Protein AF-A0A6G1GZU4-F1 (afdb_monomer_lite)

pLDDT: mean 72.78, std 21.59, range [32.56, 98.69]

Organism: NCBI:txid1176131

Radius of gyration: 31.14 Å; chains: 1; bounding box: 99×79×68 Å

Secondary structure (DSSP, 8-state):
-----PPPPP--PPPPP-------PPP----PPPPPP-S----PPP---PPPPPP------PPPPP------PPPPPPPPP----------------PPPPPPPPPP-------PPPPP----------------------PPPSS--S--B-BGGGTTBPP--BSGGG-BT-EE-TTSBEE--SSSS-HHHHHSTT--BTTB---S-SPPPPPPSSPPEEP-TTSB-BTTTTEE--TT-EE-TTSBEE-SHHHHSGGGT--TTTS---

Structure (mmCIF, N/CA/C/O backbone):
data_AF-A0A6G1GZU4-F1
#
_entry.id   AF-A0A6G1GZU4-F1
#
loop_
_atom_site.group_PDB
_atom_site.id
_atom_site.type_symbol
_atom_site.label_atom_id
_atom_site.label_alt_id
_atom_site.label_comp_id
_atom_site.label_asym_id
_atom_site.label_entity_id
_atom_site.label_seq_id
_atom_site.pdbx_PDB_ins_code
_atom_site.Cartn_x
_atom_site.Cartn_y
_atom_site.Cartn_z
_atom_site.occupancy
_atom_site.B_iso_or_equiv
_atom_site.auth_seq_id
_atom_site.auth_comp_id
_atom_site.auth_asym_id
_atom_site.auth_atom_id
_atom_site.pdbx_PDB_model_num
ATOM 1 N N . MET A 1 1 ? -52.645 16.046 15.275 1.00 44.25 1 MET A N 1
ATOM 2 C CA . MET A 1 1 ? -52.302 15.180 14.128 1.00 44.25 1 MET A CA 1
ATOM 3 C C . MET A 1 1 ? -51.140 14.309 14.552 1.00 44.25 1 MET A C 1
ATOM 5 O O . MET A 1 1 ? -50.060 14.829 14.789 1.00 44.25 1 MET A O 1
ATOM 9 N N . THR A 1 2 ? -51.393 13.023 14.751 1.00 32.56 2 THR A N 1
ATOM 10 C CA . THR A 1 2 ? -50.404 12.039 15.202 1.00 32.56 2 THR A CA 1
ATOM 11 C C . THR A 1 2 ? -50.022 11.199 13.992 1.00 32.56 2 THR A C 1
ATOM 13 O O . THR A 1 2 ? -50.897 10.605 13.369 1.00 32.56 2 THR A O 1
ATOM 16 N N . VAL A 1 3 ? -48.740 11.197 13.625 1.00 33.91 3 VAL A N 1
ATOM 17 C CA . VAL A 1 3 ? -48.218 10.400 12.507 1.00 33.91 3 VAL A CA 1
ATOM 18 C C . VAL A 1 3 ? -47.483 9.205 13.093 1.00 33.91 3 VAL A C 1
ATOM 20 O O . VAL A 1 3 ? -46.484 9.364 13.792 1.00 33.91 3 VAL A O 1
ATOM 23 N N . THR A 1 4 ? -48.003 8.011 12.832 1.00 39.09 4 THR A N 1
ATOM 24 C CA . THR A 1 4 ? -47.375 6.744 13.207 1.00 39.09 4 THR A CA 1
ATOM 25 C C . THR A 1 4 ? -46.573 6.243 12.013 1.00 39.09 4 THR A C 1
ATOM 27 O O . THR A 1 4 ? -47.123 6.088 10.926 1.00 39.09 4 THR A O 1
ATOM 30 N N . VAL A 1 5 ? -45.275 6.003 12.203 1.00 40.19 5 VAL A N 1
ATOM 31 C CA . VAL A 1 5 ? -44.401 5.428 11.174 1.00 40.19 5 VAL A CA 1
ATOM 32 C C . VAL A 1 5 ? -44.121 3.978 11.545 1.00 40.19 5 VAL A C 1
ATOM 34 O O . VAL A 1 5 ? -43.560 3.698 12.604 1.00 40.19 5 VAL A O 1
ATOM 37 N N . THR A 1 6 ? -44.533 3.054 10.682 1.00 44.91 6 THR A N 1
ATOM 38 C CA . THR A 1 6 ? -44.273 1.619 10.826 1.00 44.91 6 THR A CA 1
ATOM 39 C C . THR A 1 6 ? -43.022 1.267 10.028 1.00 44.91 6 THR A C 1
ATOM 41 O O . THR A 1 6 ? -42.994 1.444 8.813 1.00 44.91 6 THR A O 1
ATOM 44 N N . ALA A 1 7 ? -41.984 0.777 10.704 1.00 44.72 7 ALA A N 1
ATOM 45 C CA . ALA A 1 7 ? -40.773 0.280 10.062 1.00 44.72 7 ALA A CA 1
ATOM 46 C C . ALA A 1 7 ? -40.862 -1.245 9.898 1.00 44.72 7 ALA A C 1
ATOM 48 O O . ALA A 1 7 ? -40.939 -1.981 10.880 1.00 44.72 7 ALA A O 1
ATOM 49 N N . THR A 1 8 ? -40.849 -1.722 8.655 1.00 50.12 8 THR A N 1
ATOM 50 C CA . THR A 1 8 ? -40.685 -3.142 8.316 1.00 50.12 8 THR A CA 1
ATOM 51 C C . THR A 1 8 ? -39.204 -3.495 8.279 1.00 50.12 8 THR A C 1
ATOM 53 O O . THR A 1 8 ? -38.458 -2.960 7.462 1.00 50.12 8 THR A O 1
ATOM 56 N N . ALA A 1 9 ? -38.783 -4.407 9.156 1.00 44.22 9 ALA A N 1
ATOM 57 C CA . ALA A 1 9 ? -37.442 -4.976 9.152 1.00 44.22 9 ALA A CA 1
ATOM 58 C C . ALA A 1 9 ? -37.392 -6.194 8.218 1.00 44.22 9 ALA A C 1
ATOM 60 O O . ALA A 1 9 ? -38.066 -7.197 8.455 1.00 44.22 9 ALA A O 1
ATOM 61 N N . THR A 1 10 ? -36.586 -6.113 7.163 1.00 50.00 10 THR A N 1
ATOM 62 C CA . THR A 1 10 ? -36.285 -7.248 6.285 1.00 50.00 10 THR A CA 1
ATOM 63 C C . THR A 1 10 ? -35.132 -8.041 6.895 1.00 50.00 10 THR A C 1
ATOM 65 O O . THR A 1 10 ? -34.025 -7.528 7.047 1.00 50.00 10 THR A O 1
ATOM 68 N N . VAL A 1 11 ? -35.390 -9.293 7.270 1.00 53.28 11 VAL A N 1
ATOM 69 C CA . VAL A 1 11 ? -34.368 -10.208 7.795 1.00 53.28 11 VAL A CA 1
ATOM 70 C C . VAL A 1 11 ? -33.499 -10.680 6.631 1.00 53.28 11 VAL A C 1
ATOM 72 O O . VAL A 1 11 ? -33.968 -11.411 5.762 1.00 53.28 11 VAL A O 1
ATOM 75 N N . TYR A 1 12 ? -32.235 -10.257 6.606 1.00 47.84 12 TYR A N 1
ATOM 76 C CA . TYR A 1 12 ? -31.254 -10.734 5.633 1.00 47.84 12 TYR A CA 1
ATOM 77 C C . TYR A 1 12 ? -30.658 -12.055 6.132 1.00 47.84 12 TYR A C 1
ATOM 79 O O . TYR A 1 12 ? -29.950 -12.096 7.140 1.00 47.84 12 TYR A O 1
ATOM 87 N N . SER A 1 13 ? -30.985 -13.159 5.462 1.00 56.47 13 SER A N 1
ATOM 88 C CA . SER A 1 13 ? -30.413 -14.470 5.766 1.00 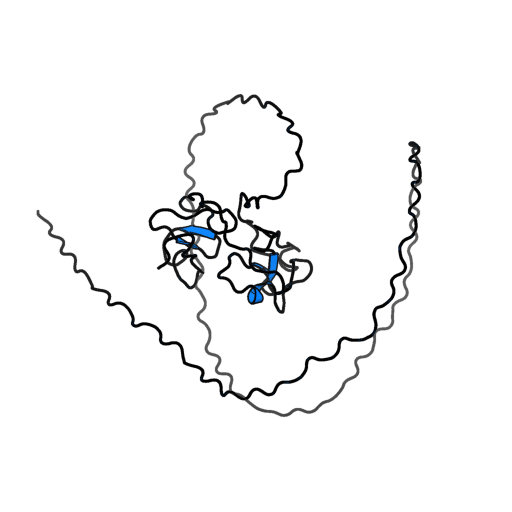56.47 13 SER A CA 1
ATOM 89 C C . SER A 1 13 ? -28.962 -14.540 5.283 1.00 56.47 13 SER A C 1
ATOM 91 O O . SER A 1 13 ? -28.650 -14.191 4.146 1.00 56.47 13 SER A O 1
ATOM 93 N N . LYS A 1 14 ? -28.077 -15.000 6.172 1.00 54.16 14 LYS A N 1
ATOM 94 C CA . LYS A 1 14 ? -26.649 -15.243 5.931 1.00 54.16 14 LYS A CA 1
ATOM 95 C C . LYS A 1 14 ? -26.454 -16.124 4.679 1.00 54.16 14 LYS A C 1
ATOM 97 O O . LYS A 1 14 ? -27.063 -17.195 4.631 1.00 54.16 14 LYS A O 1
ATOM 102 N N . PRO A 1 15 ? -25.621 -15.731 3.696 1.00 58.25 15 PRO A N 1
ATOM 103 C CA . PRO A 1 15 ? -25.310 -16.606 2.571 1.00 58.25 15 PRO A CA 1
ATOM 104 C C . PRO A 1 15 ? -24.553 -17.857 3.058 1.00 58.25 15 PRO A C 1
ATOM 106 O O . PRO A 1 15 ? -23.795 -17.774 4.033 1.00 58.25 15 PRO A O 1
ATOM 109 N N . PRO A 1 16 ? -24.768 -19.023 2.422 1.00 58.94 16 PRO A N 1
ATOM 110 C CA . PRO A 1 16 ? -24.076 -20.252 2.785 1.00 58.94 16 PRO A CA 1
ATOM 111 C C . PRO A 1 16 ? -22.559 -20.126 2.550 1.00 58.94 16 PRO A C 1
ATOM 113 O O . PRO A 1 16 ? -22.129 -19.330 1.711 1.00 58.94 16 PRO A O 1
ATOM 116 N N . PRO A 1 17 ? -21.740 -20.889 3.296 1.00 59.56 17 PRO A N 1
ATOM 117 C CA . PRO A 1 17 ? -20.297 -20.908 3.104 1.00 59.56 17 PRO A CA 1
ATOM 118 C C . PRO A 1 17 ? -19.959 -21.386 1.689 1.00 59.56 17 PRO A C 1
ATOM 120 O O . PRO A 1 17 ? -20.550 -22.333 1.177 1.00 59.56 17 PRO A O 1
ATOM 123 N N . TYR A 1 18 ? -19.012 -20.697 1.061 1.00 53.09 18 TYR A N 1
ATOM 124 C CA . TYR A 1 18 ? -18.472 -21.061 -0.241 1.00 53.09 18 TYR A CA 1
ATOM 125 C C . TYR A 1 18 ? -17.613 -22.323 -0.061 1.00 53.09 18 TYR A C 1
ATOM 127 O O . TYR A 1 18 ? -16.544 -22.256 0.545 1.00 53.09 18 TYR A O 1
ATOM 135 N N . ASP A 1 19 ? -18.095 -23.473 -0.536 1.00 42.84 19 ASP A N 1
ATOM 136 C CA . ASP A 1 19 ? -17.296 -24.697 -0.609 1.00 42.84 19 ASP A CA 1
ATOM 137 C C . ASP A 1 19 ? -16.219 -24.525 -1.687 1.00 42.84 19 ASP A C 1
ATOM 139 O O . ASP A 1 19 ? -16.503 -24.414 -2.883 1.00 42.84 19 ASP A O 1
ATOM 143 N N . SER A 1 20 ? -14.961 -24.477 -1.255 1.00 51.84 20 SER A N 1
ATOM 144 C CA . SER A 1 20 ? -13.806 -24.523 -2.148 1.00 51.84 20 SER A CA 1
ATOM 145 C C . SER A 1 20 ? -13.748 -25.883 -2.856 1.00 51.84 20 SER A C 1
ATOM 147 O O . SER A 1 20 ? -13.866 -26.916 -2.192 1.00 51.84 20 SER A O 1
ATOM 149 N N . PRO A 1 21 ? -13.510 -25.935 -4.179 1.00 51.72 21 PRO A N 1
ATOM 150 C CA . PRO A 1 21 ? -13.376 -27.200 -4.884 1.00 51.72 21 PRO A CA 1
ATOM 151 C C . PRO A 1 21 ? -12.128 -27.950 -4.406 1.00 51.72 21 PRO A C 1
ATOM 153 O O . PRO A 1 21 ? -10.996 -27.476 -4.524 1.00 51.72 21 PRO A O 1
ATOM 156 N N . VAL A 1 22 ? -12.360 -29.148 -3.873 1.00 43.72 22 VAL A N 1
ATOM 157 C CA . VAL A 1 22 ? -11.337 -30.121 -3.493 1.00 43.72 22 VAL A CA 1
ATOM 158 C C . VAL A 1 22 ? -10.634 -30.588 -4.768 1.00 43.72 22 VAL A C 1
ATOM 160 O O . VAL A 1 22 ? -11.159 -31.406 -5.519 1.00 43.72 22 VAL A O 1
ATOM 163 N N . HIS A 1 23 ? -9.443 -30.055 -5.034 1.00 44.06 23 HIS A N 1
ATOM 164 C CA . HIS A 1 23 ? -8.555 -30.600 -6.055 1.00 44.06 23 HIS A CA 1
ATOM 165 C C . HIS A 1 23 ? -7.867 -31.840 -5.471 1.00 44.06 23 HIS A C 1
ATOM 167 O O . HIS A 1 23 ? -6.950 -31.745 -4.655 1.00 44.06 23 HIS A O 1
ATOM 173 N N . SER A 1 24 ? -8.355 -33.020 -5.846 1.00 48.53 24 SER A N 1
ATOM 174 C CA . SER A 1 24 ? -7.704 -34.292 -5.546 1.00 48.53 24 SER A CA 1
ATOM 175 C C . SER A 1 24 ? -6.442 -34.428 -6.400 1.00 48.53 24 SER A C 1
ATOM 177 O O . SER A 1 24 ? -6.515 -34.731 -7.588 1.00 48.53 24 SER A O 1
ATOM 179 N N . SER A 1 25 ? -5.276 -34.205 -5.797 1.00 49.69 25 SER A N 1
ATOM 180 C CA . SER A 1 25 ? -3.984 -34.547 -6.397 1.00 49.69 25 SER A CA 1
ATOM 181 C C . SER A 1 25 ? -3.767 -36.064 -6.353 1.00 49.69 25 SER A C 1
ATOM 183 O O . SER A 1 25 ? -3.867 -36.647 -5.271 1.00 49.69 25 SER A O 1
ATOM 185 N N . PRO A 1 26 ? -3.409 -36.731 -7.464 1.00 55.62 26 PRO A N 1
ATOM 186 C CA . PRO A 1 26 ? -2.874 -38.081 -7.395 1.00 55.62 26 PRO A CA 1
ATOM 187 C C . PRO A 1 26 ? -1.419 -38.042 -6.908 1.00 55.62 26 PRO A C 1
ATOM 189 O O . PRO A 1 26 ? -0.554 -37.388 -7.493 1.00 55.62 26 PRO A O 1
ATOM 192 N N . SER A 1 27 ? -1.148 -38.771 -5.826 1.00 50.44 27 SER A N 1
ATOM 193 C CA . SER A 1 27 ? 0.202 -39.122 -5.395 1.00 50.44 27 SER A CA 1
ATOM 194 C C . SER A 1 27 ? 0.904 -39.955 -6.466 1.00 50.44 27 SER A C 1
ATOM 196 O O . SER A 1 27 ? 0.475 -41.058 -6.797 1.00 50.44 27 SER A O 1
ATOM 198 N N . SER A 1 28 ? 2.037 -39.464 -6.955 1.00 53.78 28 SER A N 1
ATOM 199 C CA . SER A 1 28 ? 3.117 -40.292 -7.495 1.00 53.78 28 SER A CA 1
ATOM 200 C C . SER A 1 28 ? 4.433 -39.558 -7.279 1.00 53.78 28 SER A C 1
ATOM 202 O O . SER A 1 28 ? 4.816 -38.667 -8.031 1.00 53.78 28 SER A O 1
ATOM 204 N N . SER A 1 29 ? 5.095 -39.908 -6.181 1.00 49.16 29 SER A N 1
ATOM 205 C CA . SER A 1 29 ? 6.407 -39.399 -5.803 1.00 49.16 29 SER A CA 1
ATOM 206 C C . SER A 1 29 ? 7.469 -40.053 -6.686 1.00 49.16 29 SER A C 1
ATOM 208 O O . SER A 1 29 ? 7.953 -41.139 -6.377 1.00 49.16 29 SER A O 1
ATOM 210 N N . VAL A 1 30 ? 7.845 -39.396 -7.782 1.00 59.06 30 VAL A N 1
ATOM 211 C CA . VAL A 1 30 ? 9.134 -39.654 -8.435 1.00 59.06 30 VAL A CA 1
ATOM 212 C C . VAL A 1 30 ? 10.142 -38.707 -7.799 1.00 59.06 30 VAL A C 1
ATOM 214 O O . VAL A 1 30 ? 10.104 -37.497 -8.011 1.00 59.06 30 VAL A O 1
ATOM 217 N N . VAL A 1 31 ? 11.020 -39.264 -6.967 1.00 54.75 31 VAL A N 1
ATOM 218 C CA . VAL A 1 31 ? 12.165 -38.550 -6.399 1.00 54.75 31 VAL A CA 1
ATOM 219 C C . VAL A 1 31 ? 13.151 -38.293 -7.536 1.00 54.75 31 VAL A C 1
ATOM 221 O O . VAL A 1 31 ? 13.901 -39.183 -7.931 1.00 54.75 31 VAL A O 1
ATOM 224 N N . VAL A 1 32 ? 13.126 -37.082 -8.090 1.00 63.75 32 VAL A N 1
ATOM 225 C CA . VAL A 1 32 ? 14.176 -36.601 -8.991 1.00 63.75 32 VAL A CA 1
ATOM 226 C C . VAL A 1 32 ? 15.299 -36.032 -8.116 1.00 63.75 32 VAL A C 1
ATOM 228 O O . VAL A 1 32 ? 15.022 -35.157 -7.291 1.00 63.75 32 VAL A O 1
ATOM 231 N N . PRO A 1 33 ? 16.548 -36.519 -8.231 1.00 71.25 33 PRO A N 1
ATOM 232 C CA . PRO A 1 33 ? 17.667 -35.941 -7.498 1.00 71.25 33 PRO A CA 1
ATOM 233 C C . PRO A 1 33 ? 17.907 -34.485 -7.938 1.00 71.25 33 PRO A C 1
ATOM 235 O O . PRO A 1 33 ? 17.677 -34.149 -9.103 1.00 71.25 33 PRO A O 1
ATOM 238 N N . PRO A 1 34 ? 18.370 -33.610 -7.029 1.00 68.12 34 PRO A N 1
ATOM 239 C CA . PRO A 1 34 ? 18.648 -32.219 -7.360 1.00 68.12 34 PRO A CA 1
ATOM 240 C C . PRO A 1 34 ? 19.752 -32.118 -8.428 1.00 68.12 34 PRO A C 1
ATOM 242 O O . PRO A 1 34 ? 20.714 -32.894 -8.387 1.00 68.12 34 PRO A O 1
ATOM 245 N N . PRO A 1 35 ? 19.653 -31.163 -9.371 1.00 67.00 35 PRO A N 1
ATOM 246 C CA . PRO A 1 35 ? 20.717 -30.910 -10.332 1.00 67.00 35 PRO A CA 1
ATOM 247 C C . PRO A 1 35 ? 21.997 -30.486 -9.604 1.00 67.00 35 PRO A C 1
ATOM 249 O O . PRO A 1 35 ? 21.972 -29.680 -8.672 1.00 67.00 35 PRO A O 1
ATOM 252 N N . SER A 1 36 ? 23.123 -31.052 -10.036 1.00 70.50 36 SER A N 1
ATOM 253 C CA . SER A 1 36 ? 24.452 -30.726 -9.524 1.00 70.50 36 SER A CA 1
ATOM 254 C C . SER A 1 36 ? 24.759 -29.233 -9.715 1.00 70.50 36 SER A C 1
ATOM 256 O O . SER A 1 36 ? 24.404 -28.670 -10.755 1.00 70.50 36 SER A O 1
ATOM 258 N N . PRO A 1 37 ? 25.430 -28.574 -8.753 1.00 68.81 37 PRO A N 1
ATOM 259 C CA . PRO A 1 37 ? 25.814 -27.177 -8.903 1.00 68.81 37 PRO A CA 1
ATOM 260 C C . PRO A 1 37 ? 26.818 -27.017 -10.059 1.00 68.81 37 PRO A C 1
ATOM 262 O O . PRO A 1 37 ? 27.692 -27.872 -10.227 1.00 68.81 37 PRO A O 1
ATOM 265 N N . PRO A 1 38 ? 26.741 -25.929 -10.847 1.00 65.25 38 PRO A N 1
ATOM 266 C CA . PRO A 1 38 ? 27.727 -25.656 -11.882 1.00 65.25 38 PRO A CA 1
ATOM 267 C C . PRO A 1 38 ? 29.103 -25.422 -11.244 1.00 65.25 38 PRO A C 1
ATOM 269 O O . PRO A 1 38 ? 29.328 -24.450 -10.522 1.00 65.25 38 PRO A O 1
ATOM 272 N N . SER A 1 39 ? 30.044 -26.324 -11.520 1.00 59.25 39 SER A N 1
ATOM 273 C CA . SER A 1 39 ? 31.459 -26.166 -11.188 1.00 59.25 39 SER A CA 1
ATOM 274 C C . SER A 1 39 ? 32.089 -25.122 -12.103 1.00 59.25 39 SER A C 1
ATOM 276 O O . SER A 1 39 ? 32.651 -25.478 -13.131 1.00 59.25 39 SER A O 1
ATOM 278 N N . SER A 1 40 ? 31.973 -23.838 -11.764 1.00 64.00 40 SER A N 1
ATOM 279 C CA . SER A 1 40 ? 32.811 -22.749 -12.297 1.00 64.00 40 SER A CA 1
ATOM 280 C C . SER A 1 40 ? 32.566 -21.476 -11.490 1.00 64.00 40 SER A C 1
ATOM 282 O O . SER A 1 40 ? 31.688 -20.682 -11.815 1.00 64.00 40 SER A O 1
ATOM 284 N N . VAL A 1 41 ? 33.334 -21.280 -10.418 1.00 50.41 41 VAL A N 1
ATOM 285 C CA . VAL A 1 41 ? 33.398 -19.989 -9.723 1.00 50.41 41 VAL A CA 1
ATOM 286 C C . VAL A 1 41 ? 34.465 -19.150 -10.436 1.00 50.41 41 VAL A C 1
ATOM 2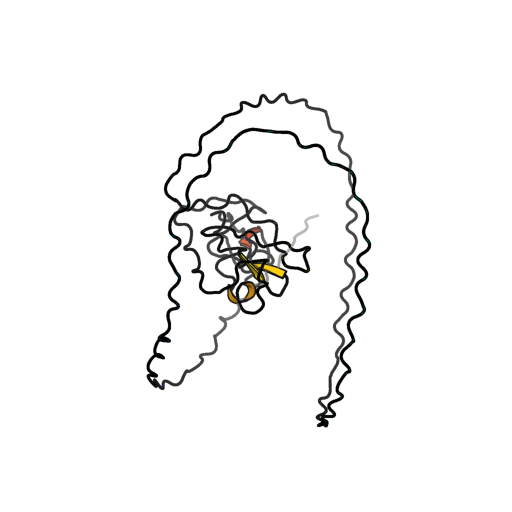88 O O . VAL A 1 41 ? 35.620 -19.582 -10.468 1.00 50.41 41 VAL A O 1
ATOM 291 N N . PRO A 1 42 ? 34.145 -17.987 -11.032 1.00 58.56 42 PRO A N 1
ATOM 292 C CA . PRO A 1 42 ? 35.176 -17.076 -11.507 1.00 58.56 42 PRO A CA 1
ATOM 293 C C . PRO A 1 42 ? 35.920 -16.491 -10.301 1.00 58.56 42 PRO A C 1
ATOM 295 O O . PRO A 1 42 ? 35.329 -15.892 -9.403 1.00 58.56 42 PRO A O 1
ATOM 298 N N . VAL A 1 43 ? 37.235 -16.697 -10.282 1.00 58.97 43 VAL A N 1
ATOM 299 C CA . VAL A 1 43 ? 38.159 -16.089 -9.323 1.00 58.97 43 VAL A CA 1
ATOM 300 C C . VAL A 1 43 ? 38.223 -14.592 -9.625 1.00 58.97 43 VAL A C 1
ATOM 302 O O . VAL A 1 43 ? 38.818 -14.180 -10.619 1.00 58.97 43 VAL A O 1
ATOM 305 N N . TYR A 1 44 ? 37.596 -13.772 -8.783 1.00 56.12 44 TYR A N 1
ATOM 306 C CA . TYR A 1 44 ? 37.802 -12.325 -8.799 1.00 56.12 44 TYR A CA 1
ATOM 307 C C . TYR A 1 44 ? 39.143 -11.996 -8.126 1.00 56.12 44 TYR A C 1
ATOM 309 O O . TYR A 1 44 ? 39.387 -12.475 -7.016 1.00 56.12 44 TYR A O 1
ATOM 317 N N . PRO A 1 45 ? 40.017 -11.183 -8.747 1.00 55.88 45 PRO A N 1
ATOM 318 C CA . PRO A 1 45 ? 41.211 -10.700 -8.074 1.00 55.88 45 PRO A CA 1
ATOM 319 C C . PRO A 1 45 ? 40.831 -9.716 -6.961 1.00 55.88 45 PRO A C 1
ATOM 321 O O . PRO A 1 45 ? 40.056 -8.780 -7.164 1.00 55.88 45 PRO A O 1
ATOM 324 N N . SER A 1 46 ? 41.401 -9.941 -5.779 1.00 56.91 46 SER A N 1
ATOM 325 C CA . SER A 1 46 ? 41.315 -9.058 -4.618 1.00 56.91 46 SER A CA 1
ATOM 326 C C . SER A 1 46 ? 41.785 -7.636 -4.958 1.00 56.91 46 SER A C 1
ATOM 328 O O . SER A 1 46 ? 42.868 -7.486 -5.532 1.00 56.91 46 SER A O 1
ATOM 330 N N . PRO A 1 47 ? 41.058 -6.576 -4.559 1.00 53.66 47 PRO A N 1
ATOM 331 C CA . PRO A 1 47 ? 41.575 -5.220 -4.654 1.00 53.66 47 PRO A CA 1
ATOM 332 C C . PRO A 1 47 ? 42.622 -5.008 -3.556 1.00 53.66 47 PRO A C 1
ATOM 334 O O . PRO A 1 47 ? 42.308 -4.837 -2.378 1.00 53.66 47 PRO A O 1
ATOM 337 N N . SER A 1 48 ? 43.890 -5.047 -3.956 1.00 49.09 48 SER A N 1
ATOM 338 C CA . SER A 1 48 ? 45.009 -4.639 -3.118 1.00 49.09 48 SER A CA 1
ATOM 339 C C . SER A 1 48 ? 45.086 -3.110 -3.068 1.00 49.09 48 SER A C 1
ATOM 341 O O . SER A 1 48 ? 45.162 -2.451 -4.101 1.00 49.09 48 SER A O 1
ATOM 343 N N . SER A 1 49 ? 45.140 -2.582 -1.842 1.00 51.34 49 SER A N 1
ATOM 344 C CA . SER A 1 49 ? 45.811 -1.331 -1.450 1.00 51.34 49 SER A CA 1
ATOM 345 C C . SER A 1 49 ? 45.421 -0.045 -2.197 1.00 51.34 49 SER A C 1
ATOM 347 O O . SER A 1 49 ? 46.089 0.379 -3.136 1.00 51.34 49 SER A O 1
ATOM 349 N N . TYR A 1 50 ? 44.403 0.647 -1.676 1.00 44.88 50 TYR A N 1
ATOM 350 C CA . TYR A 1 50 ? 44.201 2.077 -1.920 1.00 44.88 50 TYR A CA 1
ATOM 351 C C . TYR A 1 50 ? 45.168 2.879 -1.031 1.00 44.88 50 TYR A C 1
ATOM 353 O O . TYR A 1 50 ? 45.109 2.796 0.196 1.00 44.88 50 TYR A O 1
ATOM 361 N N . VAL A 1 51 ? 46.077 3.629 -1.652 1.00 57.22 51 VAL A N 1
ATOM 362 C CA . VAL A 1 51 ? 46.967 4.594 -0.987 1.00 57.22 51 VAL A CA 1
ATOM 363 C C . VAL A 1 51 ? 46.215 5.926 -0.853 1.00 57.22 51 VAL A C 1
ATOM 365 O O . VAL A 1 51 ? 45.625 6.369 -1.841 1.00 57.22 51 VAL A O 1
ATOM 368 N N . PRO A 1 52 ? 46.212 6.597 0.314 1.00 54.69 52 PRO A N 1
ATOM 369 C CA . PRO A 1 52 ? 45.599 7.913 0.434 1.00 54.69 52 PRO A CA 1
ATOM 370 C C . PRO A 1 52 ? 46.499 8.988 -0.191 1.00 54.69 52 PRO A C 1
ATOM 372 O O . PRO A 1 52 ? 47.677 9.108 0.145 1.00 54.69 52 PRO A O 1
ATOM 375 N N . VAL A 1 53 ? 45.924 9.781 -1.096 1.00 55.38 53 VAL A N 1
ATOM 376 C CA . VAL A 1 53 ? 46.545 10.977 -1.684 1.00 55.38 53 VAL A CA 1
ATOM 377 C C . VAL A 1 53 ? 46.198 12.186 -0.801 1.00 55.38 53 VAL A C 1
ATOM 379 O O . VAL A 1 53 ? 45.028 12.341 -0.445 1.00 55.38 53 VAL A O 1
ATOM 382 N N . PRO A 1 54 ? 47.158 13.050 -0.423 1.00 58.44 54 PRO A N 1
ATOM 383 C CA . PRO A 1 54 ? 46.865 14.234 0.375 1.00 58.44 54 PRO A CA 1
ATOM 384 C C . PRO A 1 54 ? 46.171 15.319 -0.461 1.00 58.44 54 PRO A C 1
ATOM 386 O O . PRO A 1 54 ? 46.574 15.623 -1.584 1.00 58.44 54 PRO A O 1
ATOM 389 N N . HIS A 1 55 ? 45.137 15.926 0.123 1.00 43.69 55 HIS A N 1
ATOM 390 C CA . HIS A 1 55 ? 44.488 17.125 -0.396 1.00 43.69 55 HIS A CA 1
ATOM 391 C C . HIS A 1 55 ? 45.396 18.344 -0.194 1.00 43.69 55 HIS A C 1
ATOM 393 O O . HIS A 1 55 ? 45.703 18.706 0.941 1.00 43.69 55 HIS A O 1
ATOM 399 N N . SER A 1 56 ? 45.747 19.006 -1.296 1.00 44.31 56 SER A N 1
ATOM 400 C CA . SER A 1 56 ? 46.390 20.320 -1.306 1.00 44.31 56 SER A CA 1
ATOM 401 C C . SER A 1 56 ? 45.526 21.312 -2.082 1.00 44.31 56 SER A C 1
ATOM 403 O O . SER A 1 56 ? 45.320 21.176 -3.283 1.00 44.31 56 SER A O 1
ATOM 405 N N . SER A 1 57 ? 45.003 22.275 -1.329 1.00 50.28 57 SER A N 1
ATOM 406 C CA . SER A 1 57 ? 44.840 23.704 -1.617 1.00 50.28 57 SER A CA 1
ATOM 407 C C . SER A 1 57 ? 44.624 24.178 -3.064 1.00 50.28 57 SER A C 1
ATOM 409 O O . SER A 1 57 ? 45.533 24.201 -3.886 1.00 50.28 57 SER A O 1
ATOM 411 N N . SER A 1 58 ? 43.417 24.707 -3.274 1.00 53.53 58 SER A N 1
ATOM 412 C CA . SER A 1 58 ? 43.064 25.949 -3.976 1.00 53.53 58 SER A CA 1
ATOM 413 C C . SER A 1 58 ? 44.087 26.558 -4.945 1.00 53.53 58 SER A C 1
ATOM 415 O O . SER A 1 58 ? 45.068 27.175 -4.534 1.00 53.53 58 SER A O 1
ATOM 417 N N . SER A 1 59 ? 43.760 26.539 -6.236 1.00 45.53 59 SER A N 1
ATOM 418 C CA . SER A 1 59 ? 44.221 27.540 -7.202 1.00 45.53 59 SER A CA 1
ATOM 419 C C . SER A 1 59 ? 43.162 27.723 -8.287 1.00 45.53 59 SER A C 1
ATOM 421 O O . SER A 1 59 ? 42.740 26.776 -8.945 1.00 45.53 59 SER A O 1
ATOM 423 N N . SER A 1 60 ? 42.699 28.960 -8.412 1.00 56.94 60 SER A N 1
ATOM 424 C CA . SER A 1 60 ? 41.769 29.461 -9.416 1.00 56.94 60 SER A CA 1
ATOM 425 C C . SER A 1 60 ? 42.404 29.398 -10.805 1.00 56.94 60 SER A C 1
ATOM 427 O O . SER A 1 60 ? 43.432 30.026 -11.051 1.00 56.94 60 SER A O 1
ATOM 429 N N . VAL A 1 61 ? 41.772 28.662 -11.721 1.00 45.66 61 VAL A N 1
ATOM 430 C CA . VAL A 1 61 ? 42.149 28.612 -13.138 1.00 45.66 61 VAL A CA 1
ATOM 431 C C . VAL A 1 61 ? 41.079 29.326 -13.957 1.00 45.66 61 VAL A C 1
ATOM 433 O O . VAL A 1 61 ? 39.905 28.962 -13.936 1.00 45.66 61 VAL A O 1
ATOM 436 N N . SER A 1 62 ? 41.513 30.369 -14.660 1.00 47.47 62 SER A N 1
ATOM 437 C CA . SER A 1 62 ? 40.729 31.151 -15.612 1.00 47.47 62 SER A CA 1
ATOM 438 C C . SER A 1 62 ? 40.404 30.336 -16.868 1.00 47.47 62 SER A C 1
ATOM 440 O O . SER A 1 62 ? 41.277 29.691 -17.445 1.00 47.47 62 SER A O 1
ATOM 442 N N . ILE A 1 63 ? 39.145 30.404 -17.303 1.00 53.53 63 ILE A N 1
ATOM 443 C CA . ILE A 1 63 ? 38.605 29.743 -18.499 1.00 53.53 63 ILE A CA 1
ATOM 444 C C . ILE A 1 63 ? 38.844 30.638 -19.733 1.00 53.53 63 ILE A C 1
ATOM 446 O O . ILE A 1 63 ? 38.414 31.794 -19.705 1.00 53.53 63 ILE A O 1
ATOM 450 N N . PRO A 1 64 ? 39.466 30.154 -20.827 1.00 62.28 64 PRO A N 1
ATOM 451 C CA . PRO A 1 64 ? 39.397 30.810 -22.132 1.00 62.28 64 PRO A CA 1
ATOM 452 C C . PRO A 1 64 ? 38.150 30.369 -22.932 1.00 62.28 64 PRO A C 1
ATOM 454 O O . PRO A 1 64 ? 37.629 29.273 -22.712 1.00 62.28 64 PRO A O 1
ATOM 457 N N . PRO A 1 65 ? 37.656 31.205 -23.865 1.00 59.81 65 PRO A N 1
ATOM 458 C CA . PRO A 1 65 ? 36.407 30.960 -24.574 1.00 59.81 65 PRO A CA 1
ATOM 459 C C . PRO A 1 65 ? 36.512 29.853 -25.631 1.00 59.81 65 PRO A C 1
ATOM 461 O O . PRO A 1 65 ? 37.531 29.656 -26.293 1.00 59.81 65 PRO A O 1
ATOM 464 N N . SER A 1 66 ? 35.387 29.164 -25.772 1.00 43.72 66 SER A N 1
ATOM 465 C CA . SER A 1 66 ? 35.071 28.039 -26.642 1.00 43.72 66 SER A CA 1
ATOM 466 C C . SER A 1 66 ? 35.189 28.378 -28.132 1.00 43.72 66 SER A C 1
ATOM 468 O O . SER A 1 66 ? 34.490 29.252 -28.642 1.00 43.72 66 SER A O 1
ATOM 470 N N . SER A 1 67 ? 36.016 27.622 -28.853 1.00 49.94 67 SER A N 1
ATOM 471 C CA . SER A 1 67 ? 36.031 27.562 -30.314 1.00 49.94 67 SER A CA 1
ATOM 472 C C . SER A 1 67 ? 35.169 26.394 -30.802 1.00 49.94 67 SER A C 1
ATOM 474 O O . SER A 1 67 ? 35.462 25.219 -30.579 1.00 49.94 67 SER A O 1
ATOM 476 N N . SER A 1 68 ? 34.073 26.739 -31.473 1.00 58.28 68 SER A N 1
ATOM 477 C CA . SER A 1 68 ? 33.146 25.818 -32.126 1.00 58.28 68 SER A CA 1
ATOM 478 C C . SER A 1 68 ? 33.850 25.024 -33.226 1.00 58.28 68 SER A C 1
ATOM 480 O O . SER A 1 68 ? 34.309 25.600 -34.209 1.00 58.28 68 SER A O 1
ATOM 482 N N . SER A 1 69 ? 33.903 23.700 -33.085 1.00 52.59 69 SER A N 1
ATOM 483 C CA . SER A 1 69 ? 34.288 22.789 -34.166 1.00 52.59 69 SER A CA 1
ATOM 484 C C . SER A 1 69 ? 33.118 21.861 -34.467 1.00 52.59 69 SER A C 1
ATOM 486 O O . SER A 1 69 ? 32.763 20.999 -33.667 1.00 52.59 69 SER A O 1
ATOM 488 N N . SER A 1 70 ? 32.494 22.081 -35.622 1.00 57.91 70 SER A N 1
ATOM 489 C CA . SER A 1 70 ? 31.438 21.236 -36.170 1.00 57.91 70 SER A CA 1
ATOM 490 C C . SER A 1 70 ? 32.033 19.897 -36.599 1.00 57.91 70 SER A C 1
ATOM 492 O O . SER A 1 70 ? 32.780 19.823 -37.573 1.00 57.91 70 SER A O 1
ATOM 494 N N . VAL A 1 71 ? 31.704 18.835 -35.868 1.00 61.81 71 VAL A N 1
ATOM 495 C CA . VAL A 1 71 ? 32.034 17.459 -36.249 1.00 61.81 71 VAL A CA 1
ATOM 496 C C . VAL A 1 71 ? 31.031 17.007 -37.309 1.00 61.81 71 VAL A C 1
ATOM 498 O O . VAL A 1 71 ? 29.842 16.862 -37.036 1.00 61.81 71 VAL A O 1
ATOM 501 N N . TYR A 1 72 ? 31.515 16.806 -38.534 1.00 66.56 72 TYR A N 1
ATOM 502 C CA . TYR A 1 72 ? 30.765 16.184 -39.622 1.00 66.56 72 TYR A CA 1
ATOM 503 C C . TYR A 1 72 ? 30.737 14.666 -39.406 1.00 66.56 72 TYR A C 1
ATOM 505 O O . TYR A 1 72 ? 31.770 14.001 -39.489 1.00 66.56 72 TYR A O 1
ATOM 513 N N . ILE A 1 73 ? 29.555 14.125 -39.109 1.00 65.31 73 ILE A N 1
ATOM 514 C CA . ILE A 1 73 ? 29.305 12.683 -39.008 1.00 65.31 73 ILE A CA 1
ATOM 515 C C . ILE A 1 73 ? 28.761 12.217 -40.370 1.00 65.31 73 ILE A C 1
ATOM 517 O O . ILE A 1 73 ? 27.716 12.719 -40.790 1.00 65.31 73 ILE A O 1
ATOM 521 N N . PRO A 1 74 ? 29.427 11.291 -41.086 1.00 65.88 74 PRO A N 1
ATOM 522 C CA . PRO A 1 74 ? 28.888 10.748 -42.328 1.00 65.88 74 PRO A CA 1
ATOM 523 C C . PRO A 1 74 ? 27.661 9.856 -42.052 1.00 65.88 74 PRO A C 1
ATOM 525 O O . PRO A 1 74 ? 27.613 9.178 -41.022 1.00 65.88 74 PRO A O 1
ATOM 528 N N . PRO A 1 75 ? 26.670 9.821 -42.961 1.00 66.88 75 PRO A N 1
ATOM 529 C CA . PRO A 1 75 ? 25.471 9.010 -42.786 1.00 66.88 75 PRO A CA 1
ATOM 530 C C . PRO A 1 75 ? 25.797 7.511 -42.831 1.00 66.88 75 PRO A C 1
ATOM 532 O O . PRO A 1 75 ? 26.469 7.020 -43.737 1.00 66.88 75 PRO A O 1
ATOM 535 N N . ILE A 1 76 ? 25.286 6.790 -41.835 1.00 65.12 76 ILE A N 1
ATOM 536 C CA . ILE A 1 76 ? 25.368 5.334 -41.705 1.00 65.12 76 ILE A CA 1
ATOM 537 C C . ILE A 1 76 ? 24.380 4.706 -42.711 1.00 65.12 76 ILE A C 1
ATOM 539 O O . ILE A 1 76 ? 23.237 5.166 -42.784 1.00 65.12 76 ILE A O 1
ATOM 543 N N . PRO A 1 77 ? 24.762 3.676 -43.490 1.00 65.19 77 PRO A N 1
ATOM 544 C CA . PRO A 1 77 ? 23.847 3.017 -44.416 1.00 65.19 77 PRO A CA 1
ATOM 545 C C . PRO A 1 77 ? 22.764 2.223 -43.668 1.00 65.19 77 PRO A C 1
ATOM 547 O O . PRO A 1 77 ? 23.053 1.404 -42.797 1.00 65.19 77 PRO A O 1
ATOM 550 N N . PHE A 1 78 ? 21.506 2.471 -44.038 1.00 57.41 78 PHE A N 1
ATOM 551 C CA . PHE A 1 78 ? 20.330 1.751 -43.553 1.00 57.41 78 PHE A CA 1
ATOM 552 C C . PHE A 1 78 ? 20.357 0.275 -43.996 1.00 57.41 78 PHE A C 1
ATOM 554 O O . PHE A 1 78 ? 20.630 0.005 -45.169 1.00 57.41 78 PHE A O 1
ATOM 561 N N . PRO A 1 79 ? 20.028 -0.690 -43.118 1.00 59.88 79 PRO A N 1
ATOM 562 C CA . PRO A 1 79 ? 19.824 -2.072 -43.529 1.00 59.88 79 PRO A CA 1
ATOM 563 C C . PRO A 1 79 ? 18.507 -2.227 -44.306 1.00 59.88 79 PRO A C 1
ATOM 565 O O . PRO A 1 79 ? 17.443 -1.771 -43.890 1.00 59.88 79 PRO A O 1
ATOM 568 N N . VAL A 1 80 ? 18.610 -2.897 -45.452 1.00 62.88 80 VAL A N 1
ATOM 569 C CA . VAL A 1 80 ? 17.510 -3.338 -46.320 1.00 62.88 80 VAL A CA 1
ATOM 570 C C . VAL A 1 80 ? 16.596 -4.345 -45.601 1.00 62.88 80 VAL A C 1
ATOM 572 O O . VAL A 1 80 ? 17.108 -5.274 -44.973 1.00 62.88 80 VAL A O 1
ATOM 575 N N . PRO A 1 81 ? 15.258 -4.237 -45.725 1.00 58.56 81 PRO A N 1
ATOM 576 C CA . PRO A 1 81 ? 14.347 -5.254 -45.217 1.00 58.56 81 PRO A CA 1
ATOM 577 C C . PRO A 1 81 ? 14.345 -6.490 -46.128 1.00 58.56 81 PRO A C 1
ATOM 579 O O . PRO A 1 81 ? 14.016 -6.432 -47.312 1.00 58.56 81 PRO A O 1
ATOM 582 N N . ILE A 1 82 ? 14.691 -7.631 -45.539 1.00 61.09 82 ILE A N 1
ATOM 583 C CA . ILE A 1 82 ? 14.526 -8.969 -46.112 1.00 61.09 82 ILE A CA 1
ATOM 584 C C . ILE A 1 82 ? 13.056 -9.379 -45.959 1.00 61.09 82 ILE A C 1
ATOM 586 O O . ILE A 1 82 ? 12.585 -9.644 -44.854 1.00 61.09 82 ILE A O 1
ATOM 590 N N . PHE A 1 83 ? 12.326 -9.429 -47.074 1.00 48.81 83 PHE A N 1
ATOM 591 C CA . PHE A 1 83 ? 10.992 -10.024 -47.144 1.00 48.81 83 PHE A CA 1
ATOM 592 C C . PHE A 1 83 ? 11.105 -11.551 -47.021 1.00 48.81 83 PHE A C 1
ATOM 594 O O . PHE A 1 83 ? 11.516 -12.223 -47.965 1.00 48.81 83 PHE A O 1
ATOM 601 N N . SER A 1 84 ? 10.720 -12.103 -45.868 1.00 51.38 84 SER A N 1
ATOM 602 C CA . SER A 1 84 ? 10.378 -13.524 -45.743 1.00 51.38 84 SER A CA 1
ATOM 603 C C . SER A 1 84 ? 8.882 -13.703 -45.960 1.00 51.38 84 SER A C 1
ATOM 605 O O . SER A 1 84 ? 8.057 -13.243 -45.173 1.00 51.38 84 SER A O 1
ATOM 607 N N . THR A 1 85 ? 8.542 -14.370 -47.056 1.00 60.94 85 THR A N 1
ATOM 608 C CA . THR A 1 85 ? 7.205 -14.867 -47.360 1.00 60.94 85 THR A CA 1
ATOM 609 C C . THR A 1 85 ? 6.994 -16.178 -46.607 1.00 60.94 85 THR A C 1
ATOM 611 O O . THR A 1 85 ? 7.643 -17.181 -46.889 1.00 60.94 85 THR A O 1
ATOM 614 N N . ALA A 1 86 ? 6.081 -16.176 -45.636 1.00 51.66 86 ALA A N 1
ATOM 615 C CA . ALA A 1 86 ? 5.610 -17.391 -44.982 1.00 51.66 86 ALA A CA 1
ATOM 616 C C . ALA A 1 86 ? 4.079 -17.371 -44.884 1.00 51.66 86 ALA A C 1
ATOM 618 O O . ALA A 1 86 ? 3.478 -16.668 -44.078 1.00 51.66 86 ALA A O 1
ATOM 619 N N . SER A 1 87 ? 3.503 -18.117 -45.818 1.00 52.22 87 SER A N 1
ATOM 620 C CA . SER A 1 87 ? 2.273 -18.908 -45.811 1.00 52.22 87 SER A CA 1
ATOM 621 C C . SER A 1 87 ? 1.338 -18.812 -44.597 1.00 52.22 87 SER A C 1
ATOM 623 O O . SER A 1 87 ? 1.674 -19.181 -43.474 1.00 52.22 87 SER A O 1
ATOM 625 N N . THR A 1 88 ? 0.100 -18.432 -44.903 1.00 48.44 88 THR A N 1
ATOM 626 C CA . THR A 1 88 ? -1.114 -18.572 -44.092 1.00 48.44 88 THR A CA 1
ATOM 627 C C . THR A 1 88 ? -1.429 -20.031 -43.739 1.00 48.44 88 THR A C 1
ATOM 629 O O . THR A 1 88 ? -1.213 -20.941 -44.542 1.00 48.44 88 THR A O 1
ATOM 632 N N . PRO A 1 89 ? -2.049 -20.251 -42.570 1.00 55.75 89 PRO A N 1
ATOM 633 C CA . PRO A 1 89 ? -3.328 -20.957 -42.580 1.00 55.75 89 PRO A CA 1
ATOM 634 C C . PRO A 1 89 ? -4.447 -20.136 -41.927 1.00 55.75 89 PRO A C 1
ATOM 636 O O . PRO A 1 89 ? -4.372 -19.693 -40.783 1.00 55.75 89 PRO A O 1
ATOM 639 N N . THR A 1 90 ? -5.512 -19.952 -42.700 1.00 49.25 90 THR A N 1
ATOM 640 C CA . THR A 1 90 ? -6.817 -19.438 -42.292 1.00 49.25 90 THR A CA 1
ATOM 641 C C . THR A 1 90 ? -7.491 -20.408 -41.322 1.00 49.25 90 THR A C 1
ATOM 643 O O . THR A 1 90 ? -7.872 -21.508 -41.708 1.00 49.25 90 THR A O 1
ATOM 646 N N . SER A 1 91 ? -7.717 -19.963 -40.086 1.00 53.25 91 SER A N 1
ATOM 647 C CA . SER A 1 91 ? -8.750 -20.520 -39.209 1.00 53.25 91 SER A CA 1
ATOM 648 C C . SER A 1 91 ? -9.596 -19.369 -38.685 1.00 53.25 91 SER A C 1
ATOM 650 O O . SER A 1 91 ? -9.164 -18.574 -37.852 1.00 53.25 91 SER A O 1
ATOM 652 N N . ALA A 1 92 ? -10.786 -19.242 -39.266 1.00 46.56 92 ALA A N 1
ATOM 653 C CA . ALA A 1 92 ? -11.780 -18.251 -38.906 1.00 46.56 92 ALA A CA 1
ATOM 654 C C . ALA A 1 92 ? -12.411 -18.622 -37.557 1.00 46.56 92 ALA A C 1
ATOM 656 O O . ALA A 1 92 ? -13.024 -19.679 -37.422 1.00 46.56 92 ALA A O 1
ATOM 657 N N . VAL A 1 93 ? -12.288 -17.727 -36.577 1.00 57.31 93 VAL A N 1
ATOM 658 C CA . VAL A 1 93 ? -13.083 -17.737 -35.345 1.00 57.31 93 VAL A CA 1
ATOM 659 C C . VAL A 1 93 ? -14.038 -16.541 -35.428 1.00 57.31 93 VAL A C 1
ATOM 661 O O . VAL A 1 93 ? -13.573 -15.432 -35.700 1.00 57.31 93 VAL A O 1
ATOM 664 N N . PRO A 1 94 ? -15.359 -16.714 -35.248 1.00 56.00 94 PRO A N 1
ATOM 665 C CA . PRO A 1 94 ? -16.292 -15.596 -35.274 1.00 56.00 94 PRO A CA 1
ATOM 666 C C . PRO A 1 94 ? -16.144 -14.744 -34.005 1.00 56.00 94 PRO A C 1
ATOM 668 O O . PRO A 1 94 ? -16.494 -15.164 -32.903 1.00 56.00 94 PRO A O 1
ATOM 671 N N . SER A 1 95 ? -15.637 -13.523 -34.174 1.00 44.03 95 SER A N 1
ATOM 672 C CA . SER A 1 95 ? -15.619 -12.483 -33.145 1.00 44.03 95 SER A CA 1
ATOM 673 C C . SER A 1 95 ? -17.026 -11.916 -32.947 1.00 44.03 95 SER A C 1
ATOM 675 O O . SER A 1 95 ? -17.509 -11.123 -33.751 1.00 44.03 95 SER A O 1
ATOM 677 N N . SER A 1 96 ? -17.683 -12.319 -31.860 1.00 52.91 96 SER A N 1
ATOM 678 C CA . SER A 1 96 ? -18.889 -11.671 -31.339 1.00 52.91 96 SER A CA 1
ATOM 679 C C . SER A 1 96 ? -18.486 -10.422 -30.553 1.00 52.91 96 SER A C 1
ATOM 681 O O . SER A 1 96 ? -18.194 -10.489 -29.361 1.00 52.91 96 SER A O 1
ATOM 683 N N . SER A 1 97 ? -18.443 -9.275 -31.226 1.00 48.16 97 SER A N 1
ATOM 684 C CA . SER A 1 97 ? -18.242 -7.963 -30.612 1.00 48.16 97 SER A CA 1
ATOM 685 C C . SER A 1 97 ? -19.562 -7.420 -30.058 1.00 48.16 97 SER A C 1
ATOM 687 O O . SER A 1 97 ? -20.299 -6.701 -30.728 1.00 48.16 97 SER A O 1
ATOM 689 N N . THR A 1 98 ? -19.862 -7.732 -28.799 1.00 61.50 98 THR A N 1
ATOM 690 C CA . THR A 1 98 ? -20.814 -6.934 -28.016 1.00 61.50 98 THR A CA 1
ATOM 691 C C . THR A 1 98 ? -20.131 -5.633 -27.573 1.00 61.50 98 THR A C 1
ATOM 693 O O . THR A 1 98 ? -19.083 -5.707 -26.927 1.00 61.50 98 THR A O 1
ATOM 696 N N . PRO A 1 99 ? -20.680 -4.446 -27.892 1.00 56.50 99 PRO A N 1
ATOM 697 C CA . PRO A 1 99 ? -20.130 -3.182 -27.421 1.00 56.50 99 PRO A CA 1
ATOM 698 C C . PRO A 1 99 ? -20.278 -3.069 -25.900 1.00 56.50 99 PRO A C 1
ATOM 700 O O . PRO A 1 99 ? -21.360 -3.283 -25.355 1.00 56.50 99 PRO A O 1
ATOM 703 N N . LEU A 1 100 ? -19.189 -2.711 -25.218 1.00 58.69 100 LEU A N 1
ATOM 704 C CA . LEU A 1 100 ? -19.226 -2.326 -23.809 1.00 58.69 100 LEU A CA 1
ATOM 705 C C . LEU A 1 100 ? -20.021 -1.015 -23.651 1.00 58.69 100 LEU A C 1
ATOM 707 O O . LEU A 1 100 ? -19.887 -0.121 -24.492 1.00 58.69 100 LEU A O 1
ATOM 711 N N . PRO A 1 101 ? -20.834 -0.868 -22.589 1.00 60.62 101 PRO A N 1
ATOM 712 C CA . PRO A 1 101 ? -21.578 0.358 -22.342 1.00 60.62 101 PRO A CA 1
ATOM 713 C C . PRO A 1 101 ? -20.620 1.519 -22.049 1.00 60.62 101 PRO A C 1
ATOM 715 O O . PRO A 1 101 ? -19.775 1.454 -21.155 1.00 60.62 101 PRO A O 1
ATOM 718 N N . VAL A 1 102 ? -20.778 2.596 -22.817 1.00 59.69 102 VAL A N 1
ATOM 719 C CA . VAL A 1 102 ? -20.092 3.873 -22.616 1.00 59.69 102 VAL A CA 1
ATOM 720 C C . VAL A 1 102 ? -20.494 4.426 -21.250 1.00 59.69 102 VAL A C 1
ATOM 722 O O . VAL A 1 102 ? -21.670 4.659 -20.973 1.00 59.69 102 VAL A O 1
ATOM 725 N N . ARG A 1 103 ? -19.501 4.614 -20.380 1.00 55.41 103 ARG A N 1
ATOM 726 C CA . ARG A 1 103 ? -19.663 5.198 -19.048 1.00 55.41 103 ARG A CA 1
ATOM 727 C C . ARG A 1 103 ? -20.056 6.680 -19.191 1.00 55.41 103 ARG A C 1
ATOM 729 O O . ARG A 1 103 ? -19.370 7.394 -19.923 1.00 55.41 103 ARG A O 1
ATOM 736 N N . PRO A 1 104 ? -21.130 7.157 -18.535 1.00 60.88 104 PRO A N 1
ATOM 737 C CA . PRO A 1 104 ? -21.518 8.560 -18.615 1.00 60.88 104 PRO A CA 1
ATOM 738 C C . PRO A 1 104 ? -20.471 9.466 -17.941 1.00 60.88 104 PRO A C 1
ATOM 740 O O . PRO A 1 104 ? -19.816 9.037 -16.984 1.00 60.88 104 PRO A O 1
ATOM 743 N N . PRO A 1 105 ? -20.308 10.712 -18.421 1.00 59.38 105 PRO A N 1
ATOM 744 C CA . PRO A 1 105 ? -19.442 11.700 -17.791 1.00 59.38 105 PRO A CA 1
ATOM 745 C C . PRO A 1 105 ? -19.934 12.025 -16.375 1.00 59.38 105 PRO A C 1
ATOM 747 O O . PRO A 1 105 ? -21.131 12.195 -16.140 1.00 59.38 105 PRO A O 1
ATOM 750 N N . PHE A 1 106 ? -18.995 12.099 -15.430 1.00 51.50 106 PHE A N 1
ATOM 751 C CA . PHE A 1 106 ? -19.259 12.568 -14.073 1.00 51.50 106 PHE A CA 1
ATOM 752 C C . PHE A 1 106 ? -19.744 14.026 -14.104 1.00 51.50 106 PHE A C 1
ATOM 754 O O . PHE A 1 106 ? -19.165 14.829 -14.838 1.00 51.50 106 PHE A O 1
ATOM 761 N N . PRO A 1 107 ? -20.773 14.395 -13.323 1.00 55.75 107 PRO A N 1
ATOM 762 C CA . PRO A 1 107 ? -21.170 15.787 -13.186 1.00 55.75 107 PRO A CA 1
ATOM 763 C C . PRO A 1 107 ? -20.112 16.576 -12.404 1.00 55.75 107 PRO A C 1
ATOM 765 O O . PRO A 1 107 ? -19.690 16.169 -11.321 1.00 55.75 107 PRO A O 1
ATOM 768 N N . ASP A 1 108 ? -19.718 17.720 -12.966 1.00 44.28 108 ASP A N 1
ATOM 769 C CA . ASP A 1 108 ? -18.857 18.726 -12.348 1.00 44.28 108 ASP A CA 1
ATOM 770 C C . ASP A 1 108 ? -19.390 19.158 -10.973 1.00 44.28 108 ASP A C 1
ATOM 772 O O . ASP A 1 108 ? -20.409 19.850 -10.858 1.00 44.28 108 ASP A O 1
ATOM 776 N N . SER A 1 109 ? -18.657 18.804 -9.919 1.00 54.06 109 SER A N 1
ATOM 777 C CA . SER A 1 109 ? -18.860 19.325 -8.568 1.00 54.06 109 SER A CA 1
ATOM 778 C C . SER A 1 109 ? -18.414 20.785 -8.503 1.00 54.06 109 SER A C 1
ATOM 780 O O . SER A 1 109 ? -17.270 21.102 -8.174 1.00 54.06 109 SER A O 1
ATOM 782 N N . LYS A 1 110 ? -19.336 21.705 -8.802 1.00 52.50 110 LYS A N 1
ATOM 783 C CA . LYS A 1 110 ? -19.173 23.130 -8.493 1.00 52.50 110 LYS A CA 1
ATOM 784 C C . LYS A 1 110 ? -19.208 23.326 -6.976 1.00 52.50 110 LYS A C 1
ATOM 786 O O . LYS A 1 110 ? -20.275 23.443 -6.377 1.00 52.50 110 LYS A O 1
ATOM 791 N N . HIS A 1 111 ? -18.031 23.374 -6.360 1.00 46.12 111 HIS A N 1
ATOM 792 C CA . HIS A 1 111 ? -17.871 23.838 -4.987 1.00 46.12 111 HIS A CA 1
ATOM 793 C C . HIS A 1 111 ? -18.158 25.344 -4.914 1.00 46.12 111 HIS A C 1
ATOM 795 O O . HIS A 1 111 ? -17.442 26.165 -5.486 1.00 46.12 111 HIS A O 1
ATOM 801 N N . PHE A 1 112 ? -19.218 25.703 -4.189 1.00 46.28 112 PHE A N 1
ATOM 802 C CA . PHE A 1 112 ? -19.447 27.061 -3.708 1.00 46.28 112 PHE A CA 1
ATOM 803 C C . PHE A 1 112 ? -18.393 27.385 -2.643 1.00 46.28 112 PHE A C 1
ATOM 805 O O . PHE A 1 112 ? -18.421 26.833 -1.545 1.00 46.28 112 PHE A O 1
ATOM 812 N N . ILE A 1 113 ? -17.462 28.284 -2.964 1.00 46.62 113 ILE A N 1
ATOM 813 C CA . ILE A 1 113 ? -16.541 28.872 -1.989 1.00 46.62 113 ILE A CA 1
ATOM 814 C C . ILE A 1 113 ? -17.274 30.038 -1.323 1.00 46.62 113 ILE A C 1
ATOM 816 O O . ILE A 1 113 ? -17.444 31.102 -1.919 1.00 46.62 113 ILE A O 1
ATOM 820 N N . THR A 1 114 ? -17.739 29.843 -0.090 1.00 49.44 114 THR A N 1
ATOM 821 C CA . THR A 1 114 ? -18.170 30.949 0.771 1.00 49.44 114 THR A CA 1
ATOM 822 C C . THR A 1 114 ? -16.936 31.502 1.476 1.00 49.44 114 THR A C 1
ATOM 824 O O . THR A 1 114 ? -16.290 30.807 2.255 1.00 49.44 114 THR A O 1
ATOM 827 N N . ALA A 1 115 ? -16.574 32.747 1.164 1.00 42.34 115 ALA A N 1
ATOM 828 C CA . ALA A 1 115 ? -15.459 33.436 1.796 1.00 42.34 115 ALA A CA 1
ATOM 829 C C . ALA A 1 115 ? -15.791 33.729 3.269 1.00 42.34 115 ALA A C 1
ATOM 831 O O . ALA A 1 115 ? -16.756 34.434 3.572 1.00 42.34 115 ALA A O 1
ATOM 832 N N . HIS A 1 116 ? -14.979 33.210 4.187 1.00 48.53 116 HIS A N 1
ATOM 833 C CA . HIS A 1 116 ? -14.950 33.663 5.572 1.00 48.53 116 HIS A CA 1
ATOM 834 C C . HIS A 1 116 ? -13.737 34.566 5.784 1.00 48.53 116 HIS A C 1
ATOM 836 O O . HIS A 1 116 ? -12.613 34.244 5.401 1.00 48.53 116 HIS A O 1
ATOM 842 N N . ALA A 1 117 ? -14.016 35.741 6.346 1.00 45.09 117 ALA A N 1
ATOM 843 C CA . ALA A 1 117 ? -13.042 36.762 6.679 1.00 45.09 117 ALA A CA 1
ATOM 844 C C . ALA A 1 117 ? -12.049 36.229 7.719 1.00 45.09 117 ALA A C 1
ATOM 846 O O . ALA A 1 117 ? -12.438 35.696 8.757 1.00 45.09 117 ALA A O 1
ATOM 847 N N . TRP A 1 118 ? -10.764 36.386 7.429 1.00 48.78 118 TRP A N 1
ATOM 848 C CA . TRP A 1 118 ? -9.656 36.018 8.296 1.00 48.78 118 TRP A CA 1
ATOM 849 C C . TRP A 1 118 ? -9.263 37.239 9.130 1.00 48.78 118 TRP A C 1
ATOM 851 O O . TRP A 1 118 ? -8.899 38.289 8.601 1.00 48.78 118 TRP A O 1
ATOM 861 N N . ALA A 1 119 ? -9.366 37.104 10.451 1.00 47.69 119 ALA A N 1
ATOM 862 C CA . ALA A 1 119 ? -8.715 37.999 11.393 1.00 47.69 119 ALA A CA 1
ATOM 863 C C . ALA A 1 119 ? -7.233 37.602 11.486 1.00 47.69 119 ALA A C 1
ATOM 865 O O . ALA A 1 119 ? -6.913 36.442 11.746 1.00 47.69 119 ALA A O 1
ATOM 866 N N . ASN A 1 120 ? -6.332 38.560 11.267 1.00 53.75 120 ASN A N 1
ATOM 867 C CA . ASN A 1 120 ? -4.891 38.355 11.397 1.00 53.75 120 ASN A CA 1
ATOM 868 C C . ASN A 1 120 ? -4.510 38.214 12.875 1.00 53.75 120 ASN A C 1
ATOM 870 O O . ASN A 1 120 ? -4.447 39.201 13.607 1.00 53.75 120 ASN A O 1
ATOM 874 N N . ILE A 1 121 ? -4.243 36.981 13.299 1.00 53.41 121 ILE A N 1
ATOM 875 C CA . ILE A 1 121 ? -3.612 36.662 14.579 1.00 53.41 121 ILE A CA 1
ATOM 876 C C . ILE A 1 121 ? -2.111 36.472 14.326 1.00 53.41 121 ILE A C 1
ATOM 878 O O . ILE A 1 121 ? -1.679 35.509 13.696 1.00 53.41 121 ILE A O 1
ATOM 882 N N . THR A 1 122 ? -1.311 37.422 14.808 1.00 46.22 122 THR A N 1
ATOM 883 C CA . THR A 1 122 ? 0.153 37.346 14.804 1.00 46.22 122 THR A CA 1
ATOM 884 C C . THR A 1 122 ? 0.597 36.542 16.025 1.00 46.22 122 THR A C 1
ATOM 886 O O . THR A 1 122 ? 0.548 37.046 17.145 1.00 46.22 122 THR A O 1
ATOM 889 N N . ILE A 1 123 ? 1.013 35.288 15.823 1.00 54.66 123 ILE A N 1
ATOM 890 C CA . ILE A 1 123 ? 1.627 34.457 16.869 1.00 54.66 123 ILE A CA 1
ATOM 891 C C . ILE A 1 123 ? 3.139 34.485 16.672 1.00 54.66 123 ILE A C 1
ATOM 893 O O . ILE A 1 123 ? 3.668 33.966 15.691 1.00 54.66 123 ILE A O 1
ATOM 897 N N . THR A 1 124 ? 3.836 35.100 17.619 1.00 47.09 124 THR A N 1
ATOM 898 C CA . THR A 1 124 ? 5.296 35.100 17.695 1.00 47.09 124 THR A CA 1
ATOM 899 C C . THR A 1 124 ? 5.748 33.798 18.359 1.00 47.09 124 THR A C 1
ATOM 901 O O . THR A 1 124 ? 5.666 33.669 19.579 1.00 47.09 124 THR A O 1
ATOM 904 N N . SER A 1 125 ? 6.211 32.823 17.574 1.00 57.44 125 SER A N 1
ATOM 905 C CA . SER A 1 125 ? 6.835 31.596 18.091 1.00 57.44 125 SER A CA 1
ATOM 906 C C . SER A 1 125 ? 8.356 31.679 17.992 1.00 57.44 125 SER A C 1
ATOM 908 O O . SER A 1 125 ? 8.930 31.758 16.909 1.00 57.44 125 SER A O 1
ATOM 910 N N . SER A 1 126 ? 9.005 31.651 19.151 1.00 54.53 126 SER A N 1
ATOM 911 C CA . SER A 1 126 ? 10.448 31.525 19.333 1.00 54.53 126 SER A CA 1
ATOM 912 C C . SER A 1 126 ? 10.891 30.087 19.046 1.00 54.53 126 SER A C 1
ATOM 914 O O . SER A 1 126 ? 10.486 29.148 19.728 1.00 54.53 126 SER A O 1
ATOM 916 N N . ILE A 1 127 ? 11.735 29.914 18.029 1.00 54.72 127 ILE A N 1
ATOM 917 C CA . ILE A 1 127 ? 12.304 28.619 17.647 1.00 54.72 127 ILE A CA 1
ATOM 918 C C . ILE A 1 127 ? 13.622 28.450 18.409 1.00 54.72 127 ILE A C 1
ATOM 920 O O . ILE A 1 127 ? 14.599 29.143 18.130 1.00 54.72 127 ILE A O 1
ATOM 924 N N . ALA A 1 128 ? 13.645 27.552 19.393 1.00 53.16 128 ALA A N 1
ATOM 925 C CA . ALA A 1 128 ? 14.881 27.087 20.008 1.00 53.16 128 ALA A CA 1
ATOM 926 C C . ALA A 1 128 ? 15.428 25.915 19.182 1.00 53.16 128 ALA A C 1
ATOM 928 O O . ALA A 1 128 ? 14.827 24.843 19.120 1.00 53.16 128 ALA A O 1
ATOM 929 N N . THR A 1 129 ? 16.563 26.135 18.524 1.00 46.00 129 THR A N 1
ATOM 930 C CA . THR A 1 129 ? 17.289 25.129 17.745 1.00 46.00 129 THR A CA 1
ATOM 931 C C . THR A 1 129 ? 17.956 24.135 18.696 1.00 46.00 129 THR A C 1
ATOM 933 O O . THR A 1 129 ? 18.990 24.436 19.289 1.00 46.00 129 THR A O 1
ATOM 936 N N . ALA A 1 130 ? 17.365 22.951 18.859 1.00 56.12 130 ALA A N 1
ATOM 937 C CA . ALA A 1 130 ? 17.971 21.846 19.595 1.00 56.12 130 ALA A CA 1
ATOM 938 C C . ALA A 1 130 ? 18.686 20.902 18.620 1.00 56.12 130 ALA A C 1
ATOM 940 O O . ALA A 1 130 ? 18.078 20.037 17.991 1.00 56.12 130 ALA A O 1
ATOM 941 N N . THR A 1 131 ? 20.000 21.070 18.502 1.00 50.53 131 THR A N 1
ATOM 942 C CA . THR A 1 131 ? 20.907 20.114 17.864 1.00 50.53 131 THR A CA 1
ATOM 943 C C . THR A 1 131 ? 20.988 18.873 18.751 1.00 50.53 131 THR A C 1
ATOM 945 O O . THR A 1 131 ? 21.611 18.903 19.810 1.00 50.53 131 THR A O 1
ATOM 948 N N . THR A 1 132 ? 20.353 17.774 18.346 1.00 43.06 132 THR A N 1
ATOM 949 C CA . THR A 1 132 ? 20.556 16.466 18.982 1.00 43.06 132 THR A CA 1
ATOM 950 C C . THR A 1 132 ? 21.374 15.580 18.058 1.00 43.06 132 THR A C 1
ATOM 952 O O . THR A 1 132 ? 21.019 15.313 16.913 1.00 43.06 132 THR A O 1
ATOM 955 N N . ALA A 1 133 ? 22.538 15.189 18.570 1.00 49.25 133 ALA A N 1
ATOM 956 C CA . ALA A 1 133 ? 23.454 14.260 17.943 1.00 49.25 133 ALA A CA 1
ATOM 957 C C . ALA A 1 133 ? 22.800 12.876 17.827 1.00 49.25 133 ALA A C 1
ATOM 959 O O . ALA A 1 133 ? 22.253 12.351 18.797 1.00 49.25 133 ALA A O 1
ATOM 960 N N . SER A 1 134 ? 22.886 12.289 16.634 1.00 47.62 134 SER A N 1
ATOM 961 C CA . SER A 1 134 ? 22.435 10.931 16.340 1.00 47.62 134 SER A CA 1
ATOM 962 C C . SER A 1 134 ? 23.357 9.921 17.022 1.00 47.62 134 SER A C 1
ATOM 964 O O . SER A 1 134 ? 24.465 9.659 16.552 1.00 47.62 134 SER A O 1
ATOM 966 N N . ALA A 1 135 ? 22.895 9.346 18.131 1.00 46.94 135 ALA A N 1
ATOM 967 C CA . ALA A 1 135 ? 23.494 8.157 18.714 1.00 46.94 135 ALA A CA 1
ATOM 968 C C . ALA A 1 135 ? 23.073 6.929 17.895 1.00 46.94 135 ALA A C 1
ATOM 970 O O . ALA A 1 135 ? 21.890 6.653 17.712 1.00 46.94 135 ALA A O 1
ATOM 971 N N . ASN A 1 136 ? 24.073 6.205 17.400 1.00 55.25 136 ASN A N 1
ATOM 972 C CA . ASN A 1 136 ? 23.944 4.886 16.801 1.00 55.25 136 ASN A CA 1
ATOM 973 C C . ASN A 1 136 ? 23.385 3.916 17.859 1.00 55.25 136 ASN A C 1
ATOM 975 O O . ASN A 1 136 ? 24.099 3.554 18.796 1.00 55.25 136 ASN A O 1
ATOM 979 N N . ALA A 1 137 ? 22.108 3.548 17.736 1.00 43.25 137 ALA A N 1
ATOM 980 C CA . ALA A 1 137 ? 21.427 2.610 18.618 1.00 43.25 137 ALA A CA 1
ATOM 981 C C . ALA A 1 137 ? 20.867 1.436 17.808 1.00 43.25 137 ALA A C 1
ATOM 983 O O . ALA A 1 137 ? 20.183 1.600 16.800 1.00 43.25 137 ALA A O 1
ATOM 984 N N . THR A 1 138 ? 21.211 0.247 18.286 1.00 38.44 138 THR A N 1
ATOM 985 C CA . THR A 1 138 ? 20.812 -1.079 17.824 1.00 38.44 138 THR A CA 1
ATOM 986 C C . THR A 1 138 ? 19.316 -1.161 17.513 1.00 38.44 138 THR A C 1
ATOM 988 O O . THR A 1 138 ? 18.479 -0.777 18.322 1.00 38.44 138 THR A O 1
ATOM 991 N N . SER A 1 139 ? 19.012 -1.681 16.323 1.00 45.81 139 SER A N 1
ATOM 992 C CA . SER A 1 139 ? 17.701 -1.702 15.672 1.00 45.81 139 SER A CA 1
ATOM 993 C C . SER A 1 139 ? 16.611 -2.410 16.493 1.00 45.81 139 SER A C 1
ATOM 995 O O . SER A 1 139 ? 16.418 -3.620 16.390 1.00 45.81 139 SER A O 1
ATOM 997 N N . THR A 1 140 ? 15.843 -1.640 17.262 1.00 43.41 140 THR A N 1
ATOM 998 C CA . THR A 1 140 ? 14.396 -1.854 17.369 1.00 43.41 140 THR A CA 1
ATOM 999 C C . THR A 1 140 ? 13.773 -1.419 16.042 1.00 43.41 140 THR A C 1
ATOM 1001 O O . THR A 1 140 ? 14.179 -0.421 15.444 1.00 43.41 140 THR A O 1
ATOM 1004 N N . THR A 1 141 ? 12.853 -2.211 15.499 1.00 56.38 141 THR A N 1
ATOM 1005 C CA . THR A 1 141 ? 12.261 -1.969 14.178 1.00 56.38 141 THR A CA 1
ATOM 1006 C C . THR A 1 141 ? 11.326 -0.760 14.248 1.00 56.38 141 THR A C 1
ATOM 1008 O O . THR A 1 141 ? 10.139 -0.908 14.504 1.00 56.38 141 THR A O 1
ATOM 1011 N N . GLN A 1 142 ? 11.867 0.446 14.075 1.00 68.62 142 GLN A N 1
ATOM 1012 C CA . GLN A 1 142 ? 11.090 1.682 14.103 1.00 68.62 142 GLN A CA 1
ATOM 1013 C C . GLN A 1 142 ? 10.104 1.692 12.922 1.00 68.62 142 GLN A C 1
ATOM 1015 O O . GLN A 1 142 ? 10.514 1.617 11.762 1.00 68.62 142 GLN A O 1
ATOM 1020 N N . PHE A 1 143 ? 8.803 1.734 13.220 1.00 73.38 143 PHE A N 1
ATOM 1021 C CA . PHE A 1 143 ? 7.743 1.846 12.215 1.00 73.38 143 PHE A CA 1
ATOM 1022 C C . PHE A 1 143 ? 7.841 3.172 11.462 1.00 73.38 143 PHE A C 1
ATOM 1024 O O . PHE A 1 143 ? 8.384 4.155 11.976 1.00 73.38 143 PHE A O 1
ATOM 1031 N N . ALA A 1 144 ? 7.314 3.203 10.238 1.00 80.94 144 ALA A N 1
ATOM 1032 C CA . ALA A 1 144 ? 7.226 4.456 9.505 1.00 80.94 144 ALA A CA 1
ATOM 1033 C C . ALA A 1 144 ? 6.228 5.386 10.208 1.00 80.94 144 ALA A C 1
ATOM 1035 O O . ALA A 1 144 ? 5.245 4.933 10.794 1.00 80.94 144 ALA A O 1
ATOM 1036 N N . SER A 1 145 ? 6.471 6.693 10.139 1.00 79.56 145 SER A N 1
ATOM 1037 C CA . SER A 1 145 ? 5.522 7.685 10.646 1.00 79.56 145 SER A CA 1
ATOM 1038 C C . SER A 1 145 ? 4.352 7.919 9.693 1.00 79.56 145 SER A C 1
ATOM 1040 O O . SER A 1 145 ? 3.327 8.415 10.156 1.00 79.56 145 SER A O 1
ATOM 1042 N N . GLN A 1 146 ? 4.528 7.608 8.398 1.00 88.81 146 GLN A N 1
ATOM 1043 C CA . GLN A 1 146 ? 3.555 7.851 7.333 1.00 88.81 146 GLN A CA 1
ATOM 1044 C C . GLN A 1 146 ? 3.549 6.756 6.256 1.00 88.81 146 GLN A C 1
ATOM 1046 O O . GLN A 1 146 ? 4.569 6.096 6.017 1.00 88.81 146 GLN A O 1
ATOM 1051 N N . ILE A 1 147 ? 2.412 6.592 5.582 1.00 92.38 147 ILE A N 1
ATOM 1052 C CA . ILE A 1 147 ? 2.257 5.796 4.362 1.00 92.38 147 ILE A CA 1
ATOM 1053 C C . ILE A 1 147 ? 2.698 6.657 3.171 1.00 92.38 147 ILE A C 1
ATOM 1055 O O . ILE A 1 147 ? 2.285 7.810 3.069 1.00 92.38 147 ILE A O 1
ATOM 1059 N N . PRO A 1 148 ? 3.513 6.136 2.236 1.00 90.44 148 PRO A N 1
ATOM 1060 C CA . PRO A 1 148 ? 3.848 6.888 1.035 1.00 90.44 148 PRO A CA 1
ATOM 1061 C C . PRO A 1 148 ? 2.595 7.314 0.259 1.00 90.44 148 PRO A C 1
ATOM 1063 O O . PRO A 1 148 ? 1.776 6.475 -0.111 1.00 90.44 148 PRO A O 1
ATOM 1066 N N . GLU A 1 149 ? 2.487 8.609 -0.046 1.00 86.44 149 GLU A N 1
ATOM 1067 C CA . GLU A 1 149 ? 1.418 9.161 -0.897 1.00 86.44 149 GLU A CA 1
ATOM 1068 C C . GLU A 1 149 ? 1.568 8.720 -2.369 1.00 86.44 149 GLU A C 1
ATOM 1070 O O . GLU A 1 149 ? 0.635 8.783 -3.167 1.00 86.44 149 GLU A O 1
ATOM 1075 N N . ILE A 1 150 ? 2.754 8.221 -2.731 1.00 85.31 150 ILE A N 1
ATOM 1076 C CA . ILE A 1 150 ? 3.073 7.743 -4.073 1.00 85.31 150 ILE A CA 1
ATOM 1077 C C . ILE A 1 150 ? 2.585 6.304 -4.246 1.00 85.31 150 ILE A C 1
ATOM 1079 O O . ILE A 1 150 ? 3.189 5.357 -3.736 1.00 85.31 150 ILE A O 1
ATOM 1083 N N . ASP A 1 151 ? 1.523 6.151 -5.036 1.00 91.94 151 ASP A N 1
ATOM 1084 C CA . ASP A 1 151 ? 1.038 4.850 -5.505 1.00 91.94 151 ASP A CA 1
ATOM 1085 C C . ASP A 1 151 ? 1.363 4.564 -6.976 1.00 91.94 151 ASP A C 1
ATOM 1087 O O . ASP A 1 151 ? 1.288 3.419 -7.409 1.00 91.94 151 ASP A O 1
ATOM 1091 N N . VAL A 1 152 ? 1.718 5.589 -7.752 1.00 96.81 152 VAL A N 1
ATOM 1092 C CA . VAL A 1 152 ? 2.071 5.474 -9.173 1.00 96.81 152 VAL A CA 1
ATOM 1093 C C . VAL A 1 152 ? 3.580 5.500 -9.372 1.00 96.81 152 VAL A C 1
ATOM 1095 O O . VAL A 1 152 ? 4.300 6.220 -8.684 1.00 96.81 152 VAL A O 1
ATOM 1098 N N . CYS A 1 153 ? 4.066 4.708 -10.319 1.00 98.00 153 CYS A N 1
ATOM 1099 C CA . CYS A 1 153 ? 5.485 4.542 -10.604 1.00 98.00 153 CYS A CA 1
ATOM 1100 C C . CYS A 1 153 ? 5.725 4.186 -12.072 1.00 98.00 153 CYS A C 1
ATOM 1102 O O . CYS A 1 153 ? 4.787 3.960 -12.842 1.00 98.00 153 CYS A O 1
ATOM 1104 N N . GLY A 1 154 ? 6.996 4.110 -12.453 1.00 97.50 154 GLY A N 1
ATOM 1105 C CA . GLY A 1 154 ? 7.400 3.626 -13.766 1.00 97.50 154 GLY A CA 1
ATOM 1106 C C . GLY A 1 154 ? 7.788 4.735 -14.733 1.00 97.50 154 GLY A C 1
ATOM 1107 O O . GLY A 1 154 ? 7.666 5.929 -14.443 1.00 97.50 154 GLY A O 1
ATOM 1108 N N . ALA A 1 155 ? 8.244 4.322 -15.914 1.00 95.38 155 ALA A N 1
ATOM 1109 C CA . ALA A 1 155 ? 8.656 5.234 -16.980 1.00 95.38 155 ALA A CA 1
ATOM 1110 C C . ALA A 1 155 ? 7.505 6.151 -17.425 1.00 95.38 155 ALA A C 1
ATOM 1112 O O . ALA A 1 155 ? 7.711 7.348 -17.624 1.00 95.38 155 ALA A O 1
ATOM 1113 N N . ASP A 1 156 ? 6.289 5.605 -17.477 1.00 92.31 156 ASP A N 1
ATOM 1114 C CA . ASP A 1 156 ? 5.079 6.322 -17.895 1.00 92.31 156 ASP A CA 1
ATOM 1115 C C . ASP A 1 156 ? 4.588 7.338 -16.849 1.00 92.31 156 ASP A C 1
ATOM 1117 O O . ASP A 1 156 ? 3.804 8.230 -17.165 1.00 92.31 156 ASP A O 1
ATOM 1121 N N . SER A 1 157 ? 5.100 7.254 -15.617 1.00 92.25 157 SER A N 1
ATOM 1122 C CA . SER A 1 157 ? 4.780 8.166 -14.512 1.00 92.25 157 SER A CA 1
ATOM 1123 C C . SER A 1 157 ? 5.886 9.203 -14.285 1.00 92.25 157 SER A C 1
ATOM 1125 O O . SER A 1 157 ? 6.181 9.559 -13.149 1.00 92.25 157 SER A O 1
ATOM 1127 N N . GLY A 1 158 ? 6.574 9.649 -15.342 1.00 93.81 158 GLY A N 1
ATOM 1128 C CA . GLY A 1 158 ? 7.679 10.613 -15.220 1.00 93.81 158 GLY A CA 1
ATOM 1129 C C . GLY A 1 158 ? 8.922 10.042 -14.528 1.00 93.81 158 GLY A C 1
ATOM 1130 O O . GLY A 1 158 ? 9.741 10.792 -14.000 1.00 93.81 158 GLY A O 1
ATOM 1131 N N . GLY A 1 159 ? 9.058 8.716 -14.515 1.00 95.25 159 GLY A N 1
ATOM 1132 C CA . GLY A 1 159 ? 10.180 8.020 -13.900 1.00 95.25 159 GLY A CA 1
ATOM 1133 C C . GLY A 1 159 ? 10.126 7.937 -12.373 1.00 95.25 159 GLY A C 1
ATOM 1134 O O . GLY A 1 159 ? 11.169 7.791 -11.738 1.00 95.25 159 GLY A O 1
ATOM 1135 N N . ILE A 1 160 ? 8.935 8.039 -11.778 1.00 96.75 160 ILE A N 1
ATOM 1136 C CA . ILE A 1 160 ? 8.752 7.917 -10.329 1.00 96.75 160 ILE A CA 1
ATOM 1137 C C . ILE A 1 160 ? 9.075 6.487 -9.874 1.00 96.75 160 ILE A C 1
ATOM 1139 O O . ILE A 1 160 ? 8.567 5.508 -10.429 1.00 96.75 160 ILE A O 1
ATOM 1143 N N . SER A 1 161 ? 9.903 6.376 -8.834 1.00 97.00 161 SER A N 1
ATOM 1144 C CA . SER A 1 161 ? 10.260 5.105 -8.202 1.00 97.00 161 SER A CA 1
ATOM 1145 C C . SER A 1 161 ? 9.506 4.899 -6.894 1.00 97.00 161 SER A C 1
ATOM 1147 O O . SER A 1 161 ? 9.290 5.835 -6.124 1.00 97.00 161 SER A O 1
ATOM 1149 N N . CYS A 1 162 ? 9.160 3.648 -6.615 1.00 96.94 162 CYS A N 1
ATOM 1150 C CA . CYS A 1 162 ? 8.512 3.263 -5.377 1.00 96.94 162 CYS A CA 1
ATOM 1151 C C . CYS A 1 162 ? 9.493 3.364 -4.193 1.00 96.94 162 CYS A C 1
ATOM 1153 O O . CYS A 1 162 ? 10.571 2.759 -4.242 1.00 96.94 162 CYS A O 1
ATOM 1155 N N . PRO A 1 163 ? 9.147 4.106 -3.124 1.00 94.19 163 PRO A N 1
ATOM 1156 C CA . PRO A 1 163 ? 10.100 4.443 -2.065 1.00 94.19 163 PRO A CA 1
ATOM 1157 C C . PRO A 1 163 ? 10.413 3.275 -1.119 1.00 94.19 163 PRO A C 1
ATOM 1159 O O . PRO A 1 163 ? 11.459 3.274 -0.468 1.00 94.19 163 PRO A O 1
ATOM 1162 N N . GLY A 1 164 ? 9.540 2.268 -1.049 1.00 93.69 164 GLY A N 1
ATOM 1163 C CA . GLY A 1 164 ? 9.567 1.279 0.022 1.00 93.69 164 GLY A CA 1
ATOM 1164 C C . GLY A 1 164 ? 9.060 1.856 1.353 1.00 93.69 164 GLY A C 1
ATOM 1165 O O . GLY A 1 164 ? 9.244 3.032 1.651 1.00 93.69 164 GLY A O 1
ATOM 1166 N N . ALA A 1 165 ? 8.425 1.028 2.179 1.00 92.31 165 ALA A N 1
ATOM 1167 C CA . ALA A 1 165 ? 7.969 1.398 3.517 1.00 92.31 165 ALA A CA 1
ATOM 1168 C C . ALA A 1 165 ? 7.984 0.202 4.481 1.00 92.31 165 ALA A C 1
ATOM 1170 O O . ALA A 1 165 ? 8.026 -0.962 4.067 1.00 92.31 165 ALA A O 1
ATOM 1171 N N . GLY A 1 166 ? 7.935 0.505 5.781 1.00 87.94 166 GLY A N 1
ATOM 1172 C CA . GLY A 1 166 ? 7.973 -0.481 6.860 1.00 87.94 166 GLY A CA 1
ATOM 1173 C C . GLY A 1 166 ? 9.308 -1.225 6.960 1.00 87.94 166 GLY A C 1
ATOM 1174 O O . GLY A 1 166 ? 10.338 -0.789 6.438 1.00 87.94 166 GLY A O 1
ATOM 1175 N N . SER A 1 167 ? 9.299 -2.368 7.645 1.00 86.19 167 SER A N 1
ATOM 1176 C CA . SER A 1 167 ? 10.502 -3.162 7.903 1.00 86.19 167 SER A CA 1
ATOM 1177 C C . SER A 1 167 ? 11.206 -3.559 6.601 1.00 86.19 167 SER A C 1
ATOM 1179 O O . SER A 1 167 ? 10.605 -4.172 5.716 1.00 86.19 167 SER A O 1
ATOM 1181 N N . ASN A 1 168 ? 12.489 -3.201 6.488 1.00 85.19 168 ASN A N 1
ATOM 1182 C CA . ASN A 1 168 ? 13.331 -3.415 5.303 1.00 85.19 168 ASN A CA 1
ATOM 1183 C C . ASN A 1 168 ? 12.772 -2.814 3.998 1.00 85.19 168 ASN A C 1
ATOM 1185 O O . ASN A 1 168 ? 13.183 -3.220 2.908 1.00 85.19 168 ASN A O 1
ATOM 1189 N N . GLY A 1 169 ? 11.834 -1.862 4.090 1.00 90.81 169 GLY A N 1
ATOM 1190 C CA . GLY A 1 169 ? 11.161 -1.290 2.929 1.00 90.81 169 GLY A CA 1
ATOM 1191 C C . GLY A 1 169 ? 10.411 -2.342 2.114 1.00 90.81 169 GLY A C 1
ATOM 1192 O O . GLY A 1 169 ? 10.436 -2.268 0.892 1.00 90.81 169 GLY A O 1
ATOM 1193 N N . TYR A 1 170 ? 9.837 -3.367 2.758 1.00 94.25 170 TYR A N 1
ATOM 1194 C CA . TYR A 1 170 ? 9.152 -4.462 2.064 1.00 94.25 170 TYR A CA 1
ATOM 1195 C C . TYR A 1 170 ? 7.903 -3.993 1.314 1.00 94.25 170 TYR A C 1
ATOM 1197 O O . TYR A 1 170 ? 7.653 -4.456 0.194 1.00 94.25 170 TYR A O 1
ATOM 1205 N N . PHE A 1 171 ? 7.117 -3.122 1.948 1.00 95.38 171 PHE A N 1
ATOM 1206 C CA . PHE A 1 171 ? 5.884 -2.592 1.380 1.00 95.38 171 PHE A CA 1
ATOM 1207 C C . PHE A 1 171 ? 6.208 -1.496 0.371 1.00 95.38 171 PHE A C 1
ATOM 1209 O O . PHE A 1 171 ? 7.234 -0.845 0.520 1.00 95.38 171 PHE A O 1
ATOM 1216 N N . TYR A 1 172 ? 5.361 -1.269 -0.635 1.00 96.31 172 TYR A N 1
ATOM 1217 C CA . TYR A 1 172 ? 5.588 -0.238 -1.667 1.00 96.31 172 TYR A CA 1
ATOM 1218 C C . TYR A 1 172 ? 6.980 -0.328 -2.311 1.00 96.31 172 TYR A C 1
ATOM 1220 O O . TYR A 1 172 ? 7.579 0.690 -2.639 1.00 96.31 172 TYR A O 1
ATOM 1228 N N . ARG A 1 173 ? 7.561 -1.526 -2.424 1.00 96.19 173 ARG A N 1
ATOM 1229 C CA . ARG A 1 173 ? 8.948 -1.671 -2.890 1.00 96.19 173 ARG A CA 1
ATOM 1230 C C . ARG A 1 173 ? 9.030 -1.905 -4.387 1.00 96.19 173 ARG A C 1
ATOM 1232 O O . ARG A 1 173 ? 10.027 -1.550 -5.003 1.00 96.19 173 ARG A O 1
ATOM 1239 N N . CYS A 1 174 ? 8.024 -2.556 -4.958 1.00 98.00 174 CYS A N 1
ATOM 1240 C CA . CYS A 1 174 ? 8.011 -2.985 -6.345 1.00 98.00 174 CYS A CA 1
ATOM 1241 C C . CYS A 1 174 ? 7.106 -2.073 -7.153 1.00 98.00 174 CYS A C 1
ATOM 1243 O O . CYS A 1 174 ? 6.005 -1.757 -6.709 1.00 98.00 174 CYS A O 1
ATOM 1245 N N . CYS A 1 175 ? 7.568 -1.706 -8.343 1.00 98.38 175 CYS A N 1
ATOM 1246 C CA . CYS A 1 175 ? 6.742 -1.054 -9.338 1.00 98.38 175 CYS A CA 1
ATOM 1247 C C . CYS A 1 175 ? 6.182 -2.125 -10.271 1.00 98.38 175 CYS A C 1
ATOM 1249 O O . CYS A 1 175 ? 6.950 -2.760 -10.995 1.00 98.38 175 CYS A O 1
ATOM 1251 N N . SER A 1 176 ? 4.873 -2.365 -10.224 1.00 98.06 176 SER A N 1
ATOM 1252 C CA . SER A 1 176 ? 4.229 -3.392 -11.047 1.00 98.06 176 SER A CA 1
ATOM 1253 C C . SER A 1 176 ? 4.279 -3.045 -12.538 1.00 98.06 176 SER A C 1
ATOM 1255 O O . SER A 1 176 ? 4.537 -1.902 -12.924 1.00 98.06 176 SER A O 1
ATOM 1257 N N . SER A 1 177 ? 3.950 -4.010 -13.396 1.00 97.38 177 SER A N 1
ATOM 1258 C CA . SER A 1 177 ? 3.765 -3.762 -14.835 1.00 97.38 177 SER A CA 1
ATOM 1259 C C . SER A 1 177 ? 2.659 -2.747 -15.138 1.00 97.38 177 SER A C 1
ATOM 1261 O O . SER A 1 177 ? 2.681 -2.125 -16.192 1.00 97.38 177 SER A O 1
ATOM 1263 N N . ALA A 1 178 ? 1.718 -2.555 -14.209 1.00 97.06 178 ALA A N 1
ATOM 1264 C CA . ALA A 1 178 ? 0.648 -1.566 -14.309 1.00 97.06 178 ALA A CA 1
ATOM 1265 C C . ALA A 1 178 ? 1.056 -0.169 -13.803 1.00 97.06 178 ALA A C 1
ATOM 1267 O O . ALA A 1 178 ? 0.222 0.728 -13.785 1.00 97.06 178 ALA A O 1
ATOM 1268 N N . GLY A 1 179 ? 2.306 0.020 -13.366 1.00 97.50 179 GLY A N 1
ATOM 1269 C CA . GLY A 1 179 ? 2.784 1.313 -12.873 1.00 97.50 179 GLY A CA 1
ATOM 1270 C C . GLY A 1 179 ? 2.290 1.646 -11.469 1.00 97.50 179 GLY A C 1
ATOM 1271 O O . GLY A 1 179 ? 2.107 2.818 -11.159 1.00 97.50 179 GLY A O 1
ATOM 1272 N N . HIS A 1 180 ? 2.086 0.631 -10.620 1.00 97.06 180 HIS A N 1
ATOM 1273 C CA . HIS A 1 180 ? 1.658 0.823 -9.234 1.00 97.06 180 HIS A CA 1
ATOM 1274 C C . HIS A 1 180 ? 2.626 0.238 -8.208 1.00 97.06 180 HIS A C 1
ATOM 1276 O O . HIS A 1 180 ? 3.175 -0.852 -8.405 1.00 97.06 180 HIS A O 1
ATOM 1282 N N . CYS A 1 181 ? 2.792 0.942 -7.088 1.00 97.56 181 CYS A N 1
ATOM 1283 C CA . CYS A 1 181 ? 3.666 0.524 -6.002 1.00 97.56 181 CYS A CA 1
ATOM 1284 C C . CYS A 1 181 ? 3.014 -0.526 -5.096 1.00 97.56 181 CYS A C 1
ATOM 1286 O O . CYS A 1 181 ? 1.884 -0.375 -4.632 1.00 97.56 181 CYS A O 1
ATOM 1288 N N . GLY A 1 182 ? 3.757 -1.584 -4.773 1.00 96.38 182 GLY A N 1
ATOM 1289 C CA . GLY A 1 182 ? 3.294 -2.581 -3.812 1.00 96.38 182 GLY A CA 1
ATOM 1290 C C . GLY A 1 182 ? 4.332 -3.643 -3.441 1.00 96.38 182 GLY A C 1
ATOM 1291 O O . GLY A 1 182 ? 5.509 -3.511 -3.793 1.00 96.38 182 GLY A O 1
ATOM 1292 N N . PRO A 1 183 ? 3.917 -4.684 -2.696 1.00 95.88 183 PRO A N 1
ATOM 1293 C CA . PRO A 1 183 ? 2.595 -4.833 -2.063 1.00 95.88 183 PRO A CA 1
ATOM 1294 C C . PRO A 1 183 ? 2.374 -3.796 -0.945 1.00 95.88 183 PRO A C 1
ATOM 1296 O O . PRO A 1 183 ? 3.342 -3.342 -0.333 1.00 95.88 183 PRO A O 1
ATOM 1299 N N . LYS A 1 184 ? 1.126 -3.395 -0.664 1.00 95.00 184 LYS A N 1
ATOM 1300 C CA . LYS A 1 184 ? 0.833 -2.372 0.372 1.00 95.00 184 LYS A CA 1
ATOM 1301 C C . LYS A 1 184 ? 0.614 -2.952 1.769 1.00 95.00 184 LYS A C 1
ATOM 1303 O O . LYS A 1 184 ? 0.743 -2.242 2.758 1.00 95.00 184 LYS A O 1
ATOM 1308 N N . ASN A 1 185 ? 0.281 -4.234 1.857 1.00 94.00 185 ASN A N 1
ATOM 1309 C CA . ASN A 1 185 ? 0.105 -4.971 3.106 1.00 94.00 185 ASN A CA 1
ATOM 1310 C C . ASN A 1 185 ? 0.438 -6.457 2.879 1.00 94.00 185 ASN A C 1
ATOM 1312 O O . ASN A 1 185 ? 0.857 -6.844 1.789 1.00 94.00 185 ASN A O 1
ATOM 1316 N N . ASN A 1 186 ? 0.295 -7.282 3.915 1.00 92.88 186 ASN A N 1
ATOM 1317 C CA . ASN A 1 186 ? 0.610 -8.713 3.865 1.00 92.88 186 ASN A CA 1
ATOM 1318 C C . ASN A 1 186 ? -0.488 -9.581 3.225 1.00 92.88 186 ASN A C 1
ATOM 1320 O O . ASN A 1 186 ? -0.260 -10.770 3.018 1.00 92.88 186 ASN A O 1
ATOM 1324 N N . LEU A 1 187 ? -1.661 -9.016 2.927 1.00 93.56 187 LEU A N 1
ATOM 1325 C CA . LEU A 1 187 ? -2.738 -9.723 2.241 1.00 93.56 187 LEU A CA 1
ATOM 1326 C C . LEU A 1 187 ? -2.512 -9.717 0.731 1.00 93.56 187 LEU A C 1
ATOM 1328 O O . LEU A 1 187 ? -2.778 -10.719 0.082 1.00 93.56 187 LEU A O 1
ATOM 1332 N N . GLN A 1 188 ? -2.003 -8.612 0.181 1.00 93.62 188 GLN A N 1
ATOM 1333 C CA . GLN A 1 188 ? -1.740 -8.477 -1.251 1.00 93.62 188 GLN A CA 1
ATOM 1334 C C . GLN A 1 188 ? -0.613 -9.407 -1.711 1.00 93.62 188 GLN A C 1
ATOM 1336 O O . GLN A 1 188 ? 0.497 -9.358 -1.178 1.00 93.62 188 GLN A O 1
ATOM 1341 N N . ASP A 1 189 ? -0.888 -10.213 -2.741 1.00 93.94 189 ASP A N 1
ATOM 1342 C CA . ASP A 1 189 ? 0.096 -11.123 -3.327 1.00 93.94 189 ASP A CA 1
ATOM 1343 C C . ASP A 1 189 ? 1.301 -10.329 -3.877 1.00 93.94 189 ASP A C 1
ATOM 1345 O O . ASP A 1 189 ? 1.142 -9.534 -4.815 1.00 93.94 189 ASP A O 1
ATOM 1349 N N . PRO A 1 190 ? 2.521 -10.528 -3.336 1.00 95.56 190 PRO A N 1
ATOM 1350 C CA . PRO A 1 190 ? 3.708 -9.843 -3.830 1.00 95.56 190 PRO A CA 1
ATOM 1351 C C . PRO A 1 190 ? 3.997 -10.150 -5.301 1.00 95.56 190 PRO A C 1
ATOM 1353 O O . PRO A 1 190 ? 4.645 -9.334 -5.953 1.00 95.56 190 PRO A O 1
ATOM 1356 N N . ASN A 1 191 ? 3.526 -11.269 -5.857 1.00 96.75 191 ASN A N 1
ATOM 1357 C CA . ASN A 1 191 ? 3.747 -11.616 -7.258 1.00 96.75 191 ASN A CA 1
ATOM 1358 C C . ASN A 1 191 ? 3.133 -10.606 -8.239 1.00 96.75 191 ASN A C 1
ATOM 1360 O O . ASN A 1 191 ? 3.730 -10.341 -9.280 1.00 96.75 191 ASN A O 1
ATOM 1364 N N . ILE A 1 192 ? 2.014 -9.971 -7.877 1.00 96.94 192 ILE A N 1
ATOM 1365 C CA . ILE A 1 192 ? 1.334 -8.970 -8.719 1.00 96.94 192 ILE A CA 1
ATOM 1366 C C . ILE A 1 192 ? 2.194 -7.707 -8.904 1.00 96.94 192 ILE A C 1
ATOM 1368 O O . ILE A 1 192 ? 2.115 -7.036 -9.931 1.00 96.94 192 ILE A O 1
ATOM 1372 N N . TYR A 1 193 ? 3.046 -7.391 -7.925 1.00 97.56 193 TYR A N 1
ATOM 1373 C CA . TYR A 1 193 ? 3.879 -6.186 -7.938 1.00 97.56 193 TYR A CA 1
ATOM 1374 C C . TYR A 1 193 ? 5.339 -6.483 -8.267 1.00 97.56 193 TYR A C 1
ATOM 1376 O O . TYR A 1 193 ? 5.977 -5.744 -9.010 1.00 97.56 193 TYR A O 1
ATOM 1384 N N . CYS A 1 194 ? 5.874 -7.556 -7.695 1.00 97.88 194 CYS A N 1
ATOM 1385 C CA . CYS A 1 194 ? 7.296 -7.883 -7.681 1.00 97.88 194 CYS A CA 1
ATOM 1386 C C . CYS A 1 194 ? 7.681 -9.010 -8.642 1.00 97.88 194 CYS A C 1
ATOM 1388 O O . CYS A 1 194 ? 8.874 -9.298 -8.769 1.00 97.88 194 CYS A O 1
ATOM 1390 N N . GLY A 1 195 ? 6.698 -9.682 -9.243 1.00 96.56 195 GLY A N 1
ATOM 1391 C CA . GLY A 1 195 ? 6.895 -10.817 -10.135 1.00 96.56 195 GLY A CA 1
ATOM 1392 C C . GLY A 1 195 ? 7.233 -10.403 -11.566 1.00 96.56 195 GLY A C 1
ATOM 1393 O O . GLY A 1 195 ? 7.935 -9.421 -11.819 1.00 96.56 195 GLY A O 1
ATOM 1394 N N . VAL A 1 196 ? 6.733 -11.186 -12.521 1.00 97.19 196 VAL A N 1
ATOM 1395 C CA . VAL A 1 196 ? 6.930 -10.928 -13.953 1.00 97.19 196 VAL A CA 1
ATOM 1396 C C . VAL A 1 196 ? 6.330 -9.572 -14.330 1.00 97.19 196 VAL A C 1
ATOM 1398 O O . VAL A 1 196 ? 5.194 -9.267 -13.983 1.00 97.19 196 VAL A O 1
ATOM 1401 N N . GLY A 1 197 ? 7.099 -8.764 -15.061 1.00 96.44 197 GLY A N 1
ATOM 1402 C CA . GLY A 1 197 ? 6.677 -7.433 -15.498 1.00 96.44 197 GLY A CA 1
ATOM 1403 C C . GLY A 1 197 ? 6.910 -6.319 -14.476 1.00 96.44 197 GLY A C 1
ATOM 1404 O O . GLY A 1 197 ? 6.640 -5.165 -14.794 1.00 96.44 197 GLY A O 1
ATOM 1405 N N . CYS A 1 198 ? 7.451 -6.622 -13.291 1.00 98.38 198 CYS A N 1
ATOM 1406 C CA . CYS A 1 198 ? 7.949 -5.582 -12.395 1.00 98.38 198 CYS A CA 1
ATOM 1407 C C . CYS A 1 198 ? 8.980 -4.697 -13.120 1.00 98.38 198 CYS A C 1
ATOM 1409 O O . CYS A 1 198 ? 9.925 -5.196 -13.741 1.00 98.38 198 CYS A O 1
ATOM 1411 N N . GLN A 1 199 ? 8.789 -3.380 -13.054 1.00 97.81 199 GLN A N 1
ATOM 1412 C CA . GLN A 1 199 ? 9.582 -2.405 -13.794 1.00 97.81 199 GLN A CA 1
ATOM 1413 C C . GLN A 1 199 ? 10.909 -2.134 -13.074 1.00 97.81 19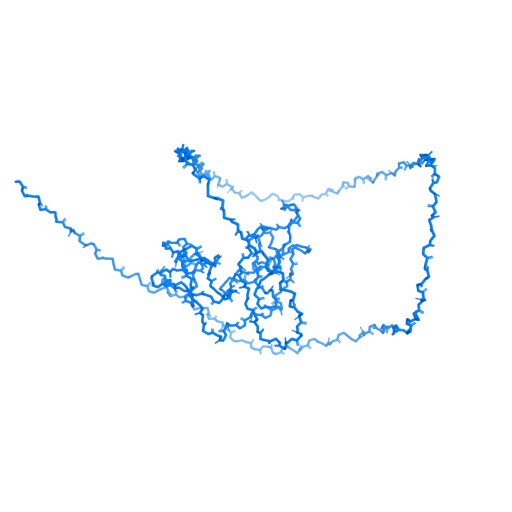9 GLN A C 1
ATOM 1415 O O . GLN A 1 199 ? 10.993 -1.326 -12.142 1.00 97.81 199 GLN A O 1
ATOM 1420 N N . ALA A 1 200 ? 11.963 -2.828 -13.507 1.00 94.75 200 ALA A N 1
ATOM 1421 C CA . ALA A 1 200 ? 13.307 -2.654 -12.968 1.00 94.75 200 ALA A CA 1
ATOM 1422 C C . ALA A 1 200 ? 13.781 -1.192 -13.118 1.00 94.75 200 ALA A C 1
ATOM 1424 O O . ALA A 1 200 ? 13.618 -0.586 -14.173 1.00 94.75 200 ALA A O 1
ATOM 1425 N N . GLY A 1 201 ? 14.349 -0.620 -12.050 1.00 95.12 201 GLY A N 1
ATOM 1426 C CA . GLY A 1 201 ? 14.742 0.799 -11.968 1.00 95.12 201 GLY A CA 1
ATOM 1427 C C . GLY A 1 201 ? 13.720 1.690 -11.251 1.00 95.12 201 GLY A C 1
ATOM 1428 O O . GLY A 1 201 ? 14.113 2.639 -10.575 1.00 95.12 201 GLY A O 1
ATOM 1429 N N . TYR A 1 202 ? 12.436 1.322 -11.292 1.00 97.44 202 TYR A N 1
ATOM 1430 C CA . TYR A 1 202 ? 11.356 2.024 -10.582 1.00 97.44 202 TYR A CA 1
ATOM 1431 C C . TYR A 1 202 ? 10.892 1.292 -9.317 1.00 97.44 202 TYR A C 1
ATOM 1433 O O . TYR A 1 202 ? 10.110 1.823 -8.534 1.00 97.44 202 TYR A O 1
ATOM 1441 N N . GLY A 1 203 ? 11.401 0.084 -9.075 1.00 96.25 203 GLY A N 1
ATOM 1442 C CA . GLY A 1 203 ? 11.204 -0.659 -7.836 1.00 96.25 203 GLY A CA 1
ATOM 1443 C C . GLY A 1 203 ? 12.202 -1.806 -7.662 1.00 96.25 203 GLY A C 1
ATOM 1444 O O . GLY A 1 203 ? 12.987 -2.130 -8.557 1.00 96.25 203 GLY A O 1
ATOM 1445 N N . LYS A 1 204 ? 12.165 -2.433 -6.486 1.00 96.19 204 LYS A N 1
ATOM 1446 C CA . LYS A 1 204 ? 12.987 -3.581 -6.080 1.00 96.19 204 LYS A CA 1
ATOM 1447 C C . LYS A 1 204 ? 12.276 -4.898 -6.400 1.00 96.19 204 LYS A C 1
ATOM 1449 O O . LYS A 1 204 ? 11.673 -5.515 -5.522 1.00 96.19 204 LYS A O 1
ATOM 1454 N N . CYS A 1 205 ? 12.337 -5.301 -7.665 1.00 96.69 205 CYS A N 1
ATOM 1455 C CA . CYS A 1 205 ? 11.708 -6.523 -8.169 1.00 96.69 205 CYS A CA 1
ATOM 1456 C C . CYS A 1 205 ? 12.258 -7.805 -7.516 1.00 96.69 205 CYS A C 1
ATOM 1458 O O . CYS A 1 205 ? 13.403 -7.843 -7.062 1.00 96.69 205 CYS A O 1
ATOM 1460 N N . GLY A 1 206 ? 11.447 -8.868 -7.505 1.00 94.88 206 GLY A N 1
ATOM 1461 C CA . GLY A 1 206 ? 11.802 -10.182 -6.965 1.00 94.88 206 GLY A CA 1
ATOM 1462 C C . GLY A 1 206 ? 10.921 -10.654 -5.799 1.00 94.88 206 GLY A C 1
ATOM 1463 O O . GLY A 1 206 ? 10.491 -9.878 -4.938 1.00 94.88 206 GLY A O 1
ATOM 1464 N N . LEU A 1 207 ? 10.684 -11.971 -5.762 1.00 93.50 207 LEU A N 1
ATOM 1465 C CA . LEU A 1 207 ? 9.813 -12.649 -4.786 1.00 93.50 207 LEU A CA 1
ATOM 1466 C C . LEU A 1 207 ? 10.558 -13.245 -3.587 1.00 93.50 207 LEU A C 1
ATOM 1468 O O . LEU A 1 207 ? 9.929 -13.656 -2.624 1.00 93.50 207 LEU A O 1
ATOM 1472 N N . GLY A 1 208 ? 11.893 -13.269 -3.618 1.00 89.75 208 GLY A N 1
ATOM 1473 C CA . GLY A 1 208 ? 12.717 -13.861 -2.556 1.00 89.75 208 GLY A CA 1
ATOM 1474 C C . GLY A 1 208 ? 12.838 -13.016 -1.285 1.00 89.75 208 GLY A C 1
ATOM 1475 O O . GLY A 1 208 ? 13.574 -13.395 -0.379 1.00 89.75 208 GLY A O 1
ATOM 1476 N N . VAL A 1 209 ? 12.163 -11.864 -1.214 1.00 91.12 209 VAL A N 1
ATOM 1477 C CA . VAL A 1 209 ? 12.164 -11.029 -0.010 1.00 91.12 209 VAL A CA 1
ATOM 1478 C C . VAL A 1 209 ? 11.096 -11.566 0.947 1.00 91.12 209 VAL A C 1
ATOM 1480 O O . VAL A 1 209 ? 9.923 -11.591 0.566 1.00 91.12 209 VAL A O 1
ATOM 1483 N N . PRO A 1 210 ? 11.459 -11.984 2.172 1.00 91.06 210 PRO A N 1
ATOM 1484 C CA . PRO A 1 210 ? 10.495 -12.506 3.131 1.00 91.06 210 PRO A CA 1
ATOM 1485 C C . PRO A 1 210 ? 9.501 -11.422 3.559 1.00 91.06 210 PRO A C 1
ATOM 1487 O O . PRO A 1 210 ? 9.871 -10.259 3.738 1.00 91.06 210 PRO A O 1
ATOM 1490 N N . VAL A 1 211 ? 8.240 -11.822 3.747 1.00 90.81 211 VAL A N 1
ATOM 1491 C CA . VAL A 1 211 ? 7.201 -10.964 4.331 1.00 90.81 211 VAL A CA 1
ATOM 1492 C C . VAL A 1 211 ? 7.644 -10.564 5.746 1.00 90.81 211 VAL A C 1
ATOM 1494 O O . VAL A 1 211 ? 8.024 -11.448 6.520 1.00 90.81 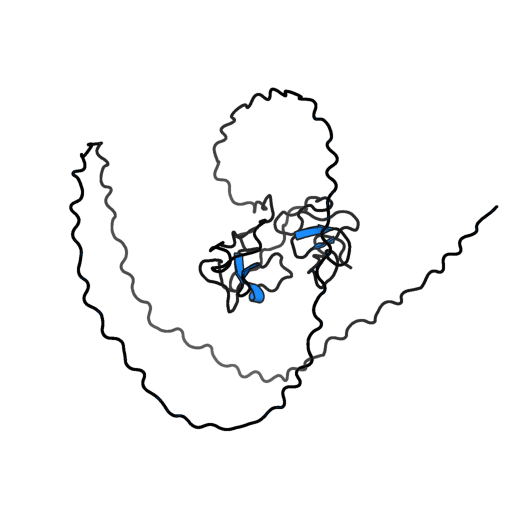211 VAL A O 1
ATOM 1497 N N . PRO A 1 212 ? 7.613 -9.269 6.108 1.00 90.19 212 PRO A N 1
ATOM 1498 C CA . PRO A 1 212 ? 7.902 -8.829 7.458 1.00 90.19 212 PRO A CA 1
ATOM 1499 C C . PRO A 1 212 ? 6.979 -9.512 8.457 1.00 90.19 212 PRO A C 1
ATOM 1501 O O . PRO A 1 212 ? 5.787 -9.683 8.197 1.00 90.19 212 PRO A O 1
ATOM 1504 N N . ALA A 1 213 ? 7.529 -9.863 9.616 1.00 89.62 213 ALA A N 1
ATOM 1505 C CA . ALA A 1 213 ? 6.701 -10.236 10.748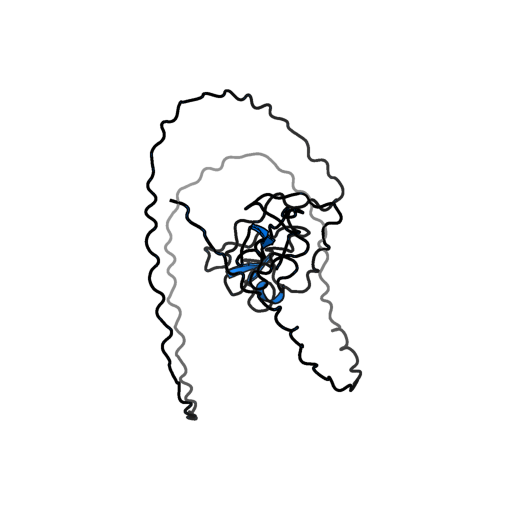 1.00 89.62 213 ALA A CA 1
ATOM 1506 C C . ALA A 1 213 ? 5.798 -9.057 11.136 1.00 89.62 213 ALA A C 1
ATOM 1508 O O . ALA A 1 213 ? 6.167 -7.892 10.962 1.00 89.62 213 ALA A O 1
ATOM 1509 N N . ASP A 1 214 ? 4.623 -9.371 11.679 1.00 86.94 214 ASP A N 1
ATOM 1510 C CA . ASP A 1 214 ? 3.771 -8.339 12.256 1.00 86.94 214 ASP A CA 1
ATOM 1511 C C . ASP A 1 214 ? 4.510 -7.632 13.414 1.00 86.94 214 ASP A C 1
ATOM 1513 O O . ASP A 1 214 ? 5.312 -8.267 14.113 1.00 86.94 214 ASP A O 1
ATOM 1517 N N . PRO A 1 215 ? 4.234 -6.335 13.641 1.00 88.00 215 PRO A N 1
ATOM 1518 C CA . PRO A 1 215 ? 4.722 -5.603 14.803 1.00 88.00 215 PRO A CA 1
ATOM 1519 C C . PRO A 1 215 ? 4.483 -6.369 16.110 1.00 88.00 215 PRO A C 1
ATOM 1521 O O . PRO A 1 215 ? 3.367 -6.815 16.378 1.00 88.00 215 PRO A O 1
ATOM 1524 N N . VAL A 1 216 ? 5.526 -6.510 16.933 1.00 89.00 216 VAL A N 1
ATOM 1525 C CA . VAL A 1 216 ? 5.416 -7.131 18.270 1.00 89.00 216 VAL A CA 1
ATOM 1526 C C . VAL A 1 216 ? 4.853 -6.137 19.292 1.00 89.00 216 VAL A C 1
ATOM 1528 O O . VAL A 1 216 ? 4.234 -6.529 20.278 1.00 89.00 216 VAL A O 1
ATOM 1531 N N . GLU A 1 217 ? 5.064 -4.843 19.056 1.00 91.12 217 GLU A N 1
ATOM 1532 C CA . GLU A 1 217 ? 4.574 -3.770 19.914 1.00 91.12 217 GLU A CA 1
ATOM 1533 C C . GLU A 1 217 ? 3.058 -3.609 19.805 1.00 91.12 217 GLU A C 1
ATOM 1535 O O . GLU A 1 217 ? 2.477 -3.774 18.730 1.00 91.12 217 GLU A O 1
ATOM 1540 N N . THR A 1 218 ? 2.422 -3.223 20.914 1.00 94.19 218 THR A N 1
ATOM 1541 C CA . THR A 1 218 ? 0.994 -2.898 20.940 1.00 94.19 218 THR A CA 1
ATOM 1542 C C . THR A 1 218 ? 0.688 -1.816 19.902 1.00 94.19 218 THR A C 1
ATOM 1544 O O . THR A 1 218 ? 1.255 -0.725 19.995 1.00 94.19 218 THR A O 1
ATOM 1547 N N . PRO A 1 219 ? -0.215 -2.074 18.941 1.00 95.50 219 PRO A N 1
ATOM 1548 C CA . PRO A 1 219 ? -0.580 -1.077 17.950 1.00 95.50 219 PRO A CA 1
ATOM 1549 C C . PRO A 1 219 ? -1.157 0.190 18.575 1.00 95.50 219 PRO A C 1
ATOM 1551 O O . PRO A 1 219 ? -1.985 0.123 19.488 1.00 95.50 219 PRO A O 1
ATOM 1554 N N . GLY A 1 220 ? -0.775 1.341 18.027 1.00 95.94 220 GLY A N 1
ATOM 1555 C CA . GLY A 1 220 ? -1.433 2.609 18.311 1.00 95.94 220 GLY A CA 1
ATOM 1556 C C . GLY A 1 220 ? -2.867 2.642 17.776 1.00 95.94 220 GLY A C 1
ATOM 1557 O O . GLY A 1 220 ? -3.306 1.760 17.031 1.00 95.94 220 GLY A O 1
ATOM 1558 N N . LEU A 1 221 ? -3.601 3.692 18.134 1.00 97.31 221 LEU A N 1
ATOM 1559 C CA . LEU A 1 221 ? -4.920 3.969 17.571 1.00 97.31 221 LEU A CA 1
ATOM 1560 C C . LEU A 1 221 ? -4.805 5.022 16.469 1.00 97.31 221 LEU A C 1
ATOM 1562 O O . LEU A 1 221 ? -4.117 6.028 16.632 1.00 97.31 221 LEU A O 1
ATOM 1566 N N . ALA A 1 222 ? -5.473 4.756 15.356 1.00 97.44 222 ALA A N 1
ATOM 1567 C CA . ALA A 1 222 ? -5.741 5.717 14.296 1.00 97.44 222 ALA A CA 1
ATOM 1568 C C . ALA A 1 222 ? -7.131 6.349 14.486 1.00 97.44 222 ALA A C 1
ATOM 1570 O O . ALA A 1 222 ? -7.941 5.884 15.291 1.00 97.44 222 ALA A O 1
ATOM 1571 N N . HIS A 1 223 ? -7.431 7.385 13.717 1.00 96.25 223 HIS A N 1
ATOM 1572 C CA . HIS A 1 223 ? -8.759 7.985 13.605 1.00 96.25 223 HIS A CA 1
ATOM 1573 C C . HIS A 1 223 ? -9.376 7.753 12.218 1.00 96.25 223 HIS A C 1
ATOM 1575 O O . HIS A 1 223 ? -8.806 7.086 11.358 1.00 96.25 223 HIS A O 1
ATOM 1581 N N . LEU A 1 224 ? -10.588 8.270 12.003 1.00 97.19 224 LEU A N 1
ATOM 1582 C CA . LEU A 1 224 ? -11.223 8.253 10.686 1.00 97.19 224 LEU A CA 1
ATOM 1583 C C . LEU A 1 224 ? -10.316 8.948 9.662 1.00 97.19 224 LEU A C 1
ATOM 1585 O O . LEU A 1 224 ? -9.828 10.044 9.926 1.00 97.19 224 LEU A O 1
ATOM 1589 N N . SER A 1 225 ? -10.125 8.315 8.506 1.00 95.31 225 SER A N 1
ATOM 1590 C CA . SER A 1 225 ? -9.258 8.794 7.423 1.00 95.3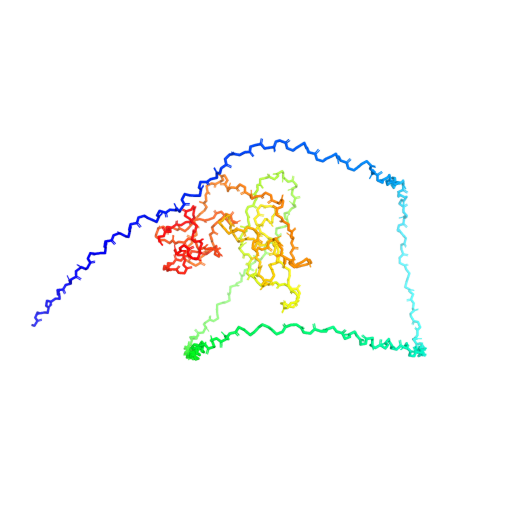1 225 SER A CA 1
ATOM 1591 C C . SER A 1 225 ? -7.767 8.873 7.764 1.00 95.31 225 SER A C 1
ATOM 1593 O O . SER A 1 225 ? -6.991 9.353 6.943 1.00 95.31 225 SER A O 1
ATOM 1595 N N . GLU A 1 226 ? -7.343 8.387 8.931 1.00 97.44 226 GLU A N 1
ATOM 1596 C CA . GLU A 1 226 ? -5.925 8.246 9.246 1.00 97.44 226 GLU A CA 1
ATOM 1597 C C . GLU A 1 226 ? -5.363 6.917 8.749 1.00 97.44 226 GLU A C 1
ATOM 1599 O O . GLU A 1 226 ? -6.083 5.962 8.440 1.00 97.44 226 GLU A O 1
ATOM 1604 N N . GLU A 1 227 ? -4.040 6.868 8.698 1.00 97.44 227 GLU A N 1
ATOM 1605 C CA . GLU A 1 227 ? -3.286 5.695 8.303 1.00 97.44 227 GLU A CA 1
ATOM 1606 C C . GLU A 1 227 ? -3.352 4.585 9.352 1.00 97.44 227 GLU A C 1
ATOM 1608 O O . GLU A 1 227 ? -3.292 4.817 10.564 1.00 97.44 227 GLU A O 1
ATOM 1613 N N . CYS A 1 228 ? -3.409 3.354 8.869 1.00 97.75 228 CYS A N 1
ATOM 1614 C CA . CYS A 1 228 ? -3.484 2.148 9.676 1.00 97.75 228 CYS A CA 1
ATOM 1615 C C . CYS A 1 228 ? -2.594 1.048 9.102 1.00 97.75 228 CYS A C 1
ATOM 1617 O O . CYS A 1 228 ? -1.949 1.207 8.070 1.00 97.75 228 CYS A O 1
ATOM 1619 N N . GLY A 1 229 ? -2.575 -0.103 9.764 1.00 96.12 229 GLY A N 1
ATOM 1620 C CA . GLY A 1 229 ? -1.903 -1.280 9.244 1.00 96.12 229 GLY A CA 1
ATOM 1621 C C . GLY A 1 229 ? -0.476 -1.454 9.765 1.00 96.12 229 GLY A C 1
ATOM 1622 O O . GLY A 1 229 ? -0.006 -0.707 10.632 1.00 96.12 229 GLY A O 1
ATOM 1623 N N . PRO A 1 230 ? 0.234 -2.460 9.228 1.00 93.75 230 PRO A N 1
ATOM 1624 C CA . PRO A 1 230 ? 1.523 -2.900 9.755 1.00 93.75 230 PRO A CA 1
ATOM 1625 C C . PRO A 1 230 ? 2.663 -1.900 9.520 1.00 93.75 230 PRO A C 1
ATOM 1627 O O . PRO A 1 230 ? 3.680 -1.976 10.201 1.00 93.75 230 PRO A O 1
ATOM 1630 N N . ILE A 1 231 ? 2.516 -0.964 8.578 1.00 93.88 231 ILE A N 1
ATOM 1631 C CA . ILE A 1 231 ? 3.571 0.000 8.221 1.00 93.88 231 ILE A CA 1
ATOM 1632 C C . ILE A 1 231 ? 3.757 1.066 9.305 1.00 93.88 231 ILE A C 1
ATOM 1634 O O . ILE A 1 231 ? 4.895 1.400 9.637 1.00 93.88 231 ILE A O 1
ATOM 1638 N N . VAL A 1 232 ? 2.644 1.565 9.848 1.00 94.81 232 VAL A N 1
ATOM 1639 C CA . VAL A 1 232 ? 2.600 2.619 10.878 1.00 94.81 232 VAL A CA 1
ATOM 1640 C C . VAL A 1 232 ? 2.257 2.075 12.269 1.00 94.81 232 VAL A C 1
ATOM 1642 O O . VAL A 1 232 ? 2.165 2.834 13.228 1.00 94.81 232 VAL A O 1
ATOM 1645 N N . ASN A 1 233 ? 2.039 0.760 12.377 1.00 95.44 233 ASN A N 1
ATOM 1646 C CA . ASN A 1 233 ? 1.612 0.062 13.589 1.00 95.44 233 ASN A CA 1
ATOM 1647 C C . ASN A 1 233 ? 0.394 0.715 14.277 1.00 95.44 233 ASN A C 1
ATOM 1649 O O . ASN A 1 233 ? 0.391 0.932 15.489 1.00 95.44 233 ASN A O 1
ATOM 1653 N N . LYS A 1 234 ? -0.657 1.039 13.509 1.00 97.06 234 LYS A N 1
ATOM 1654 C CA . LYS A 1 234 ? -1.908 1.625 14.031 1.00 97.06 234 LYS A CA 1
ATOM 1655 C C . LYS A 1 234 ? -3.143 0.835 13.618 1.00 97.06 234 LYS A C 1
ATOM 1657 O O . LYS A 1 234 ? -3.253 0.392 12.475 1.00 97.06 234 LYS A O 1
ATOM 1662 N N . ARG A 1 235 ? -4.107 0.701 14.531 1.00 97.81 235 ARG A N 1
ATOM 1663 C CA . ARG A 1 235 ? -5.421 0.084 14.286 1.00 97.81 235 ARG A CA 1
ATOM 1664 C C . ARG A 1 235 ? -6.533 1.120 14.217 1.00 97.81 235 ARG A C 1
ATOM 1666 O O . ARG A 1 235 ? -6.525 2.103 14.956 1.00 97.81 235 ARG A O 1
ATOM 1673 N N . CYS A 1 236 ? -7.533 0.834 13.395 1.00 98.50 236 CYS A N 1
ATOM 1674 C CA . CYS A 1 236 ? -8.763 1.607 13.341 1.00 98.50 236 CYS A CA 1
ATOM 1675 C C . CYS A 1 236 ? -9.673 1.266 14.540 1.00 98.50 236 CYS A C 1
ATOM 1677 O O . CYS A 1 236 ? -9.880 0.083 14.827 1.00 98.50 236 CYS A O 1
ATOM 1679 N N . PRO A 1 237 ? -10.215 2.267 15.257 1.00 97.06 237 PRO A N 1
ATOM 1680 C CA . PRO A 1 237 ? -11.053 2.058 16.432 1.00 97.06 237 PRO A CA 1
ATOM 1681 C C . PRO A 1 237 ? -12.506 1.725 16.066 1.00 97.06 237 PRO A C 1
ATOM 1683 O O . PRO A 1 237 ? -13.009 2.086 15.001 1.00 97.06 237 PRO A O 1
ATOM 1686 N N . GLY A 1 238 ? -13.217 1.097 17.007 1.00 95.44 238 GLY A N 1
ATOM 1687 C CA . GLY A 1 238 ? -14.657 0.854 16.907 1.00 95.44 238 GLY A CA 1
ATOM 1688 C C . GLY A 1 238 ? -15.033 -0.043 15.724 1.00 95.44 238 GLY A C 1
ATOM 1689 O O . GLY A 1 238 ? -14.520 -1.150 15.594 1.00 95.44 238 GLY A O 1
ATOM 1690 N N . SER A 1 239 ? -15.951 0.438 14.883 1.00 96.19 239 SER A N 1
ATOM 1691 C CA . SER A 1 239 ? -16.422 -0.245 13.671 1.00 96.19 239 SER A CA 1
ATOM 1692 C C . SER A 1 239 ? -15.685 0.183 12.396 1.00 96.19 239 SER A C 1
ATOM 1694 O O . SER A 1 239 ? -16.119 -0.168 11.299 1.00 96.19 239 SER A O 1
ATOM 1696 N N . LEU A 1 240 ? -14.601 0.958 12.513 1.00 98.44 240 LEU A N 1
ATOM 1697 C CA . LEU A 1 240 ? -13.812 1.376 11.359 1.00 98.44 240 LEU A CA 1
ATOM 1698 C C . LEU A 1 240 ? -12.966 0.218 10.820 1.00 98.44 240 LEU A C 1
ATOM 1700 O O . LEU A 1 240 ? -12.421 -0.605 11.561 1.00 98.44 240 LEU A O 1
ATOM 1704 N N . CYS A 1 241 ? -12.817 0.193 9.505 1.00 98.69 241 CYS A N 1
ATOM 1705 C CA . CYS A 1 241 ? -12.059 -0.802 8.764 1.00 98.69 241 CYS A CA 1
ATOM 1706 C C . CYS A 1 241 ? -10.724 -0.219 8.329 1.00 98.69 241 CYS A C 1
ATOM 1708 O O . CYS A 1 241 ? -10.674 0.933 7.906 1.00 98.69 241 CYS A O 1
ATOM 1710 N N . CYS A 1 242 ? -9.665 -1.024 8.387 1.00 98.44 242 CYS A N 1
ATOM 1711 C CA . CYS A 1 242 ? -8.392 -0.673 7.774 1.00 98.44 242 CYS A CA 1
ATOM 1712 C C . CYS A 1 242 ? -8.375 -1.221 6.348 1.00 98.44 242 CYS A C 1
ATOM 1714 O O . CYS A 1 242 ? -8.325 -2.439 6.164 1.00 98.44 242 CYS A O 1
ATOM 1716 N N . SER A 1 243 ? -8.458 -0.342 5.351 1.00 97.88 243 SER A N 1
ATOM 1717 C CA . SER A 1 243 ? -8.514 -0.742 3.943 1.00 97.88 243 SER A CA 1
ATOM 1718 C C . SER A 1 243 ? -7.199 -1.357 3.461 1.00 97.88 243 SER A C 1
ATOM 1720 O O . SER A 1 243 ? -6.145 -1.229 4.092 1.00 97.88 243 SER A O 1
ATOM 1722 N N . GLY A 1 244 ? -7.228 -1.969 2.280 1.00 96.38 244 GLY A N 1
ATOM 1723 C CA . GLY A 1 244 ? -6.035 -2.458 1.595 1.00 96.38 244 GLY A CA 1
ATOM 1724 C C . GLY A 1 244 ? -5.003 -1.375 1.283 1.00 96.38 244 GLY A C 1
ATOM 1725 O O . GLY A 1 244 ? -3.820 -1.679 1.142 1.00 96.38 244 GLY A O 1
ATOM 1726 N N . SER A 1 245 ? -5.439 -0.118 1.224 1.00 95.12 245 SER A N 1
ATOM 1727 C CA . SER A 1 245 ? -4.584 1.052 1.012 1.00 95.12 245 SER A CA 1
ATOM 1728 C C . SER A 1 245 ? -4.028 1.642 2.309 1.00 95.12 245 SER A C 1
ATOM 1730 O O . SER A 1 245 ? -3.392 2.684 2.243 1.00 95.12 245 SER A O 1
ATOM 1732 N N . ASN A 1 246 ? -4.224 0.979 3.457 1.00 97.19 246 ASN A N 1
ATOM 1733 C CA . ASN A 1 246 ? -3.733 1.402 4.774 1.00 97.19 246 ASN A CA 1
ATOM 1734 C C . ASN A 1 246 ? -4.405 2.669 5.329 1.00 97.19 246 ASN A C 1
ATOM 1736 O O . ASN A 1 246 ? -3.755 3.441 6.022 1.00 97.19 246 ASN A O 1
ATOM 1740 N N . PHE A 1 247 ? -5.708 2.863 5.083 1.00 97.38 247 PHE A N 1
ATOM 1741 C CA . PHE A 1 247 ? -6.479 3.968 5.675 1.00 97.38 247 PHE A CA 1
ATOM 1742 C C . PHE A 1 247 ? -7.732 3.481 6.400 1.00 97.38 247 PHE A C 1
ATOM 1744 O O . PHE A 1 247 ? -8.403 2.546 5.949 1.00 97.38 247 PHE A O 1
ATOM 1751 N N . CYS A 1 248 ? -8.064 4.146 7.504 1.00 98.56 248 CYS A N 1
ATOM 1752 C CA . CYS A 1 248 ? -9.277 3.897 8.264 1.00 98.56 248 CYS A CA 1
ATOM 1753 C C . CYS A 1 248 ? -10.508 4.522 7.607 1.00 98.56 248 CYS A C 1
ATOM 1755 O O . CYS A 1 248 ? -10.516 5.706 7.275 1.00 98.56 248 CYS A O 1
ATOM 1757 N N . GLY A 1 249 ? -11.594 3.759 7.511 1.00 98.38 249 GLY A N 1
ATOM 1758 C CA . GLY A 1 249 ? -12.868 4.269 7.011 1.00 98.38 249 GLY A CA 1
ATOM 1759 C C . GLY A 1 249 ? -14.031 3.310 7.223 1.00 98.38 249 GLY A C 1
ATOM 1760 O O . GLY A 1 249 ? -13.949 2.375 8.019 1.00 98.38 249 GLY A O 1
ATOM 1761 N N . THR A 1 250 ? -15.133 3.570 6.524 1.00 98.00 250 THR A N 1
ATOM 1762 C CA . THR A 1 250 ? -16.372 2.780 6.598 1.00 98.00 250 THR A CA 1
ATOM 1763 C C . THR A 1 250 ? -16.892 2.467 5.203 1.00 98.00 250 THR A C 1
ATOM 1765 O O . THR A 1 250 ? -16.529 3.135 4.240 1.00 98.00 250 THR A O 1
ATOM 1768 N N . GLY A 1 251 ? -17.773 1.475 5.096 1.00 97.25 251 GLY A N 1
ATOM 1769 C CA . GLY A 1 251 ? -18.364 1.079 3.821 1.00 97.25 251 GLY A CA 1
ATOM 1770 C C . GLY A 1 251 ? -17.472 0.141 3.012 1.00 97.25 251 GLY A C 1
ATOM 1771 O O . GLY A 1 251 ? -16.360 -0.209 3.409 1.00 97.25 251 GLY A O 1
ATOM 1772 N N . VAL A 1 252 ? -17.989 -0.297 1.865 1.00 96.56 252 VAL A N 1
ATOM 1773 C CA . VAL A 1 252 ? -17.393 -1.373 1.055 1.00 96.56 252 VAL A CA 1
ATOM 1774 C C . VAL A 1 252 ? -15.986 -1.051 0.544 1.00 96.56 252 VAL A C 1
ATOM 1776 O O . VAL A 1 252 ? -15.175 -1.965 0.394 1.00 96.56 252 VAL A O 1
ATOM 1779 N N . ASP A 1 253 ? -15.672 0.233 0.365 1.00 96.25 253 ASP A N 1
ATOM 1780 C CA . ASP A 1 253 ? -14.365 0.718 -0.098 1.00 96.25 253 ASP A CA 1
ATOM 1781 C C . ASP A 1 253 ? -13.244 0.515 0.932 1.00 96.25 253 ASP A C 1
ATOM 1783 O O . ASP A 1 253 ? -12.069 0.442 0.580 1.00 96.25 253 ASP A O 1
ATOM 1787 N N . TYR A 1 254 ? -13.607 0.354 2.206 1.00 97.88 254 TYR A N 1
ATOM 1788 C CA . TYR A 1 254 ? -12.663 0.128 3.301 1.00 97.88 254 TYR A CA 1
ATOM 1789 C C . TYR A 1 254 ? -12.803 -1.262 3.911 1.00 97.88 254 TYR A C 1
ATOM 1791 O O . TYR A 1 254 ? -11.808 -1.886 4.269 1.00 97.88 254 TYR A O 1
ATOM 1799 N N . CYS A 1 255 ? -14.042 -1.729 4.049 1.00 98.00 255 CYS A N 1
ATOM 1800 C CA . CYS A 1 255 ? -14.393 -2.934 4.792 1.00 98.00 255 CYS A CA 1
ATOM 1801 C C . CYS A 1 255 ? -14.471 -4.186 3.923 1.00 98.00 255 CYS A C 1
ATOM 1803 O O . CYS A 1 255 ? -14.284 -5.288 4.434 1.00 98.00 255 CYS A O 1
ATOM 1805 N N . GLY A 1 256 ? -14.717 -4.015 2.621 1.00 95.19 256 GLY A N 1
ATOM 1806 C CA . GLY A 1 256 ? -14.966 -5.123 1.714 1.00 95.19 256 GLY A CA 1
ATOM 1807 C C . GLY A 1 256 ? -13.717 -5.953 1.426 1.00 95.19 256 GLY A C 1
ATOM 1808 O O . GLY A 1 256 ? -12.605 -5.433 1.296 1.00 95.19 256 GLY A O 1
ATOM 1809 N N . ALA A 1 257 ? -13.918 -7.256 1.229 1.00 92.81 257 ALA A N 1
ATOM 1810 C CA . ALA A 1 257 ? -12.854 -8.188 0.853 1.00 92.81 257 ALA A CA 1
ATOM 1811 C C . ALA A 1 257 ? -12.155 -7.794 -0.462 1.00 92.81 257 ALA A C 1
ATOM 1813 O O . ALA A 1 257 ? -10.939 -7.923 -0.574 1.00 92.81 257 ALA A O 1
ATOM 1814 N N . ALA A 1 258 ? -12.904 -7.245 -1.428 1.00 93.12 258 ALA A N 1
ATOM 1815 C CA . ALA A 1 258 ? -12.358 -6.759 -2.699 1.00 93.12 258 ALA A CA 1
ATOM 1816 C C . ALA A 1 258 ? -11.365 -5.594 -2.522 1.00 93.12 258 ALA A C 1
ATOM 1818 O O . ALA A 1 258 ? -10.460 -5.429 -3.335 1.00 93.12 258 ALA A O 1
ATOM 1819 N N . ASN A 1 259 ? -11.501 -4.830 -1.435 1.00 93.50 259 ASN A N 1
ATOM 1820 C CA . ASN A 1 259 ? -10.587 -3.753 -1.063 1.00 93.50 259 ASN A CA 1
ATOM 1821 C C . ASN A 1 259 ? -9.528 -4.204 -0.055 1.00 93.50 259 ASN A C 1
ATOM 1823 O O . ASN A 1 259 ? -8.866 -3.362 0.544 1.00 93.50 259 ASN A O 1
ATOM 1827 N N . TRP A 1 260 ? -9.338 -5.518 0.120 1.00 95.94 260 TRP A N 1
ATOM 1828 C CA . TRP A 1 260 ? -8.301 -6.106 0.970 1.00 95.94 260 TRP A CA 1
ATOM 1829 C C . TRP A 1 260 ? -8.333 -5.562 2.401 1.00 95.94 260 TRP A C 1
ATOM 1831 O O . TRP A 1 260 ? -7.287 -5.228 2.966 1.00 95.94 260 TRP A O 1
ATOM 1841 N N . CYS A 1 261 ? -9.536 -5.443 2.974 1.00 97.94 261 CYS A N 1
ATOM 1842 C CA . CYS A 1 261 ? -9.678 -5.029 4.362 1.00 97.94 261 CYS A CA 1
ATOM 1843 C C . CYS A 1 261 ? -8.815 -5.905 5.272 1.00 97.94 261 CYS A C 1
ATOM 1845 O O . CYS A 1 261 ? -8.790 -7.131 5.146 1.00 97.94 261 CYS A O 1
ATOM 1847 N N . GLN A 1 262 ? -8.102 -5.264 6.191 1.00 97.56 262 GLN A N 1
ATOM 1848 C CA . GLN A 1 262 ? -7.115 -5.907 7.037 1.00 97.56 262 GLN A CA 1
ATOM 1849 C C . GLN A 1 262 ? -7.723 -6.241 8.414 1.00 97.56 262 GLN A C 1
ATOM 1851 O O . GLN A 1 262 ? -7.791 -5.362 9.276 1.00 97.56 262 GLN A O 1
ATOM 1856 N N . PRO A 1 263 ? -8.143 -7.495 8.691 1.00 96.38 263 PRO A N 1
ATOM 1857 C CA . PRO A 1 263 ? -8.884 -7.842 9.916 1.00 96.38 263 PRO A CA 1
ATOM 1858 C C . PRO A 1 263 ? -8.029 -7.747 11.184 1.00 96.38 263 PRO A C 1
ATOM 1860 O O . PRO A 1 263 ? -8.532 -7.571 12.290 1.00 96.38 263 PRO A O 1
ATOM 1863 N N . LYS A 1 264 ? -6.701 -7.812 11.034 1.00 96.00 264 LYS A N 1
ATOM 1864 C CA . LYS A 1 264 ? -5.753 -7.496 12.107 1.00 96.00 264 LYS A CA 1
ATOM 1865 C C . LYS A 1 264 ? -5.621 -5.994 12.359 1.00 96.00 264 LYS A C 1
ATOM 1867 O O . LYS A 1 264 ? -4.858 -5.625 13.232 1.00 96.00 264 LYS A O 1
ATOM 1872 N N . TRP A 1 265 ? -6.301 -5.120 11.628 1.00 97.62 265 TRP A N 1
ATOM 1873 C CA . TRP A 1 265 ? -6.115 -3.673 11.757 1.00 97.62 265 TRP A CA 1
ATOM 1874 C C . TRP A 1 265 ? -7.423 -2.870 11.775 1.00 97.62 265 TRP A C 1
ATOM 1876 O O . TRP A 1 265 ? -7.379 -1.667 12.016 1.00 97.62 265 TRP A O 1
ATOM 1886 N N . GLY A 1 266 ? -8.581 -3.521 11.617 1.00 97.56 266 GLY A N 1
ATOM 1887 C CA . GLY A 1 266 ? -9.914 -2.925 11.757 1.00 97.56 266 GLY A CA 1
ATOM 1888 C C . GLY A 1 266 ? -11.042 -3.965 11.677 1.00 97.56 266 GLY A C 1
ATOM 1889 O O . GLY A 1 266 ? -10.782 -5.169 11.635 1.00 97.56 266 GLY A O 1
ATOM 1890 N N . ALA A 1 267 ? -12.294 -3.504 11.652 1.00 97.50 267 ALA A N 1
ATOM 1891 C CA . ALA A 1 267 ? -13.504 -4.334 11.703 1.00 97.50 267 ALA A CA 1
ATOM 1892 C C . ALA A 1 267 ? -14.040 -4.741 10.308 1.00 97.50 267 ALA A C 1
ATOM 1894 O O . ALA A 1 267 ? -15.076 -4.254 9.856 1.00 97.50 267 ALA A O 1
ATOM 1895 N N . CYS A 1 268 ? -13.340 -5.641 9.614 1.00 97.50 268 CYS A N 1
ATOM 1896 C CA . CYS A 1 268 ? -13.718 -6.103 8.268 1.00 97.50 268 CYS A CA 1
ATOM 1897 C C . CYS A 1 268 ? -15.010 -6.933 8.243 1.00 97.50 268 CYS A C 1
ATOM 1899 O O . CYS A 1 268 ? -15.221 -7.760 9.134 1.00 97.50 268 CYS A O 1
ATOM 1901 N N . HIS A 1 269 ? -15.841 -6.737 7.215 1.00 92.38 269 HIS A N 1
ATOM 1902 C CA . HIS A 1 269 ? -17.128 -7.416 7.033 1.00 92.38 269 HIS A CA 1
ATOM 1903 C C . HIS A 1 269 ? -17.563 -7.456 5.565 1.00 92.38 269 HIS A C 1
ATOM 1905 O O . HIS A 1 269 ? -17.158 -6.555 4.794 1.00 92.38 269 HIS A O 1
#

Sequence (269 aa):
MTVTVTATATVYSKPPPYDSPVHSSPSSSVVVPPPSPPSSVPVYPSPSSYVPVPHSSSSSVSIPPSSSSSVYIPPIPFPVPIFSTASTPTSAVPSSSTPLPVRPPFPDSKHFITAHAWANITITSSIATATTASANATSTTQFASQIPEIDVCGADSGGISCPGAGSNGYFYRCCSSAGHCGPKNNLQDPNIYCGVGCQAGYGKCGLGVPVPADPVETPGLAHLSEECGPIVNKRCPGSLCCSGSNFCGTGVDYCGAANWCQPKWGACH

InterPro domains:
  IPR001002 Chitin-binding, type 1 [PS50941] (225-269)
  IPR001002 Chitin-binding, type 1 [SM00270] (152-205)
  IPR001002 Chitin-binding, type 1 [SM00270] (227-264)
  IPR036861 Endochitinase-like superfamily [G3DSA:3.30.60.10] (151-209)
  IPR036861 Endochitinase-like superfamily [G3DSA:3.30.60.10] (226-266)
  IPR036861 Endochitinase-like superfamily [SSF57016] (153-211)
  IPR036861 Endochitinase-like superfamily [SSF57016] (231-268)

Foldseek 3Di:
DDDDDDDDDDDDDDDDDDDDDDDDDDDDDDDDDDDDDDPDDDDDDDDPDDDDDDDDDDDDDDDDDDDDDDDDDDDDDDDDDDDDDDDDDDDDDDDPDDDDDDDDDDDDDPDDDDDDDDDDDDDDDDDDDDDDDDDDDDDPFDFDQDDDPDFFADVVVVHAAQPAFGDVSQAQAWQALVRTGGDHAPQDDCCRGQNPNTHPSRGDHDDPDDDDDADPDQADEDEAQDFWHRRNRYAYDDQWWQFSNRTTDDDCCRQNVVRVTDVVRHNHD